Protein AF-A0A8T7ECN8-F1 (afdb_monomer_lite)

Structure (mmCIF, N/CA/C/O backbone):
data_AF-A0A8T7ECN8-F1
#
_entry.id   AF-A0A8T7ECN8-F1
#
loop_
_atom_site.group_PDB
_atom_site.id
_atom_site.type_symbol
_atom_site.label_atom_id
_atom_site.label_alt_id
_atom_site.label_comp_id
_atom_site.label_asym_id
_atom_site.label_entity_id
_atom_site.label_seq_id
_atom_site.pdbx_PDB_ins_code
_atom_site.Cartn_x
_atom_site.Cartn_y
_atom_site.Cartn_z
_atom_site.occupancy
_atom_site.B_iso_or_equiv
_atom_site.auth_seq_id
_atom_site.auth_comp_id
_atom_site.auth_asym_id
_atom_site.auth_atom_id
_atom_site.pdbx_PDB_model_num
ATOM 1 N N . MET A 1 1 ? -59.139 -10.347 48.310 1.00 39.81 1 MET A N 1
ATOM 2 C CA . MET A 1 1 ? -58.246 -11.127 47.429 1.00 39.81 1 MET A CA 1
ATOM 3 C C . MET A 1 1 ? -57.727 -10.163 46.366 1.00 39.81 1 MET A C 1
ATOM 5 O O . MET A 1 1 ? -58.560 -9.441 45.844 1.00 39.81 1 MET A O 1
ATOM 9 N N . ALA A 1 2 ? -56.391 -10.088 46.225 1.00 35.59 2 ALA A N 1
ATOM 10 C CA . ALA A 1 2 ? -55.498 -9.486 45.201 1.00 35.59 2 ALA A CA 1
ATOM 11 C C . ALA A 1 2 ? -56.084 -8.630 44.048 1.00 35.59 2 ALA A C 1
ATOM 13 O O . ALA A 1 2 ? -57.165 -8.916 43.567 1.00 35.59 2 ALA A O 1
ATOM 14 N N . SER A 1 3 ? -55.403 -7.683 43.394 1.00 32.94 3 SER A N 1
ATOM 15 C CA . SER A 1 3 ? -54.113 -6.968 43.471 1.00 32.94 3 SER A CA 1
ATOM 16 C C . SER A 1 3 ? -54.113 -6.030 42.243 1.00 32.94 3 SER A C 1
ATOM 18 O O . SER A 1 3 ? -54.678 -6.392 41.212 1.00 32.94 3 SER A O 1
ATOM 20 N N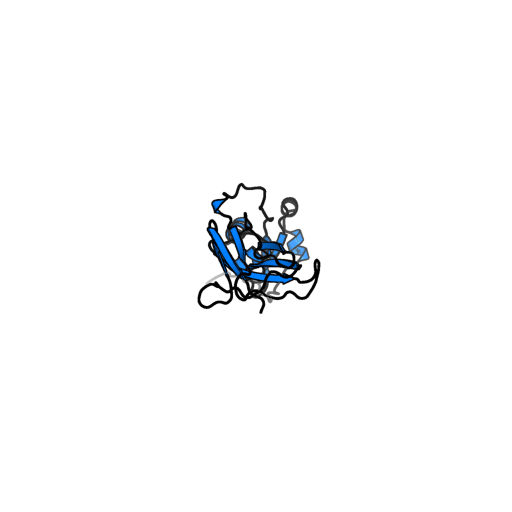 . SER A 1 4 ? -53.459 -4.868 42.317 1.00 37.69 4 SER A N 1
ATOM 21 C CA . SER A 1 4 ? -53.090 -4.030 41.160 1.00 37.69 4 SER A CA 1
ATOM 22 C C . SER A 1 4 ? -52.344 -4.801 40.062 1.00 37.69 4 SER A C 1
ATOM 24 O O . SER A 1 4 ? -51.554 -5.682 40.398 1.00 37.69 4 SER A O 1
ATOM 26 N N . ALA A 1 5 ? -52.470 -4.357 38.800 1.00 35.19 5 ALA A N 1
ATOM 27 C CA . ALA A 1 5 ? -51.320 -4.042 37.934 1.00 35.19 5 ALA A CA 1
ATOM 28 C C . ALA A 1 5 ? -51.720 -3.321 36.627 1.00 35.19 5 ALA A C 1
ATOM 30 O O . ALA A 1 5 ? -52.548 -3.786 35.850 1.00 35.19 5 ALA A O 1
ATOM 31 N N . ASN A 1 6 ? -51.045 -2.194 36.403 1.00 37.00 6 ASN A N 1
ATOM 32 C CA . ASN A 1 6 ? -50.830 -1.487 35.140 1.00 37.00 6 ASN A CA 1
ATOM 33 C C . ASN A 1 6 ? -50.166 -2.410 34.096 1.00 37.00 6 ASN A C 1
ATOM 35 O O . ASN A 1 6 ? -49.319 -3.218 34.478 1.00 37.00 6 ASN A O 1
ATOM 39 N N . SER A 1 7 ? -50.402 -2.211 32.794 1.00 36.22 7 SER A N 1
ATOM 40 C CA . SER A 1 7 ? -49.371 -2.476 31.774 1.00 36.22 7 SER A CA 1
ATOM 41 C C . SER A 1 7 ? -49.589 -1.674 30.493 1.00 36.22 7 SER A C 1
ATOM 43 O O . SER A 1 7 ? -50.700 -1.461 30.019 1.00 36.22 7 SER A O 1
ATOM 45 N N . VAL A 1 8 ? -48.457 -1.194 30.002 1.00 34.88 8 VAL A N 1
ATOM 46 C CA . VAL A 1 8 ? -48.203 -0.098 29.075 1.00 34.88 8 VAL A CA 1
ATOM 47 C C . VAL A 1 8 ? -47.662 -0.704 27.769 1.00 34.88 8 VAL A C 1
ATOM 49 O O . VAL A 1 8 ? -46.780 -1.546 27.842 1.00 34.88 8 VAL A O 1
ATOM 52 N N . ILE A 1 9 ? -48.195 -0.243 26.627 1.00 35.47 9 ILE A N 1
ATOM 53 C CA . ILE A 1 9 ? -47.583 -0.010 25.291 1.00 35.47 9 ILE A CA 1
ATOM 54 C C . ILE A 1 9 ? -46.768 -1.131 24.600 1.00 35.47 9 ILE A C 1
ATOM 56 O O . ILE A 1 9 ? -45.836 -1.702 25.149 1.00 35.47 9 ILE A O 1
ATOM 60 N N . GLY A 1 10 ? -47.001 -1.276 23.288 1.00 29.09 10 GLY A N 1
ATOM 61 C CA . GLY A 1 10 ? -46.017 -1.81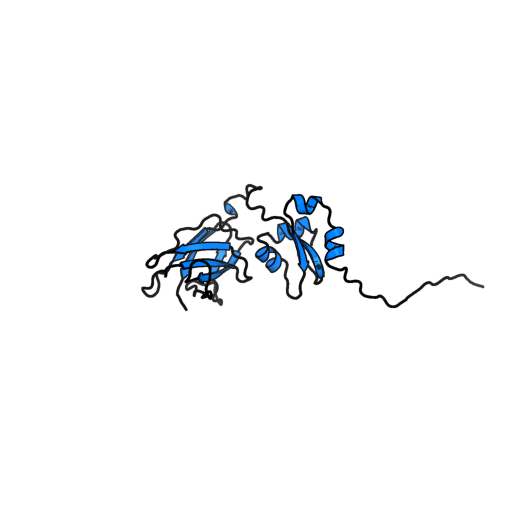6 22.342 1.00 29.09 10 GLY A CA 1
ATOM 62 C C . GLY A 1 10 ? -46.418 -1.616 20.876 1.00 29.09 10 GLY A C 1
ATOM 63 O O . GLY A 1 10 ? -46.825 -2.566 20.219 1.00 29.09 10 GLY A O 1
ATOM 64 N N . ALA A 1 11 ? -46.351 -0.378 20.372 1.00 36.12 11 ALA A N 1
ATOM 65 C CA . ALA A 1 11 ? -46.443 -0.068 18.938 1.00 36.12 11 ALA A CA 1
ATOM 66 C C . ALA A 1 11 ? -45.233 -0.658 18.167 1.00 36.12 11 ALA A C 1
ATOM 68 O O . ALA A 1 11 ? -44.179 -0.857 18.776 1.00 36.12 11 ALA A O 1
ATOM 69 N N . PRO A 1 12 ? -45.343 -0.927 16.849 1.00 34.09 12 PRO A N 1
ATOM 70 C CA . PRO A 1 12 ? -44.245 -1.489 16.064 1.00 34.09 12 PRO A CA 1
ATOM 71 C C . PRO A 1 12 ? -43.056 -0.523 16.050 1.00 34.09 12 PRO A C 1
ATOM 73 O O . PRO A 1 12 ? -43.204 0.647 15.698 1.00 34.09 12 PRO A O 1
ATOM 76 N N . GLN A 1 13 ? -41.876 -1.004 16.446 1.00 32.06 13 GLN A N 1
ATOM 77 C CA . GLN A 1 13 ? -40.653 -0.210 16.402 1.00 32.06 13 GLN A CA 1
ATOM 78 C C . GLN A 1 13 ? -40.245 0.020 14.943 1.00 32.06 13 GLN A C 1
ATOM 80 O O . GLN A 1 13 ? -39.712 -0.864 14.278 1.00 32.06 13 GLN A O 1
ATOM 85 N N . THR A 1 14 ? -40.502 1.226 14.446 1.00 32.62 14 THR A N 1
ATOM 86 C CA . THR A 1 14 ? -39.856 1.775 13.255 1.00 32.62 14 THR A CA 1
ATOM 87 C C . THR A 1 14 ? -38.360 1.917 13.519 1.00 32.62 14 THR A C 1
ATOM 89 O O . THR A 1 14 ? -37.946 2.639 14.426 1.00 32.62 14 THR A O 1
ATOM 92 N N . SER A 1 15 ? -37.553 1.235 12.712 1.00 36.62 15 SER A N 1
ATOM 93 C CA . SER A 1 15 ? -36.103 1.383 12.617 1.00 36.62 15 SER A CA 1
ATOM 94 C C . SER A 1 15 ? -35.741 2.801 12.166 1.00 36.62 15 SER A C 1
ATOM 96 O O . SER A 1 15 ? -35.760 3.113 10.977 1.00 36.62 15 SER A O 1
ATOM 98 N N . VAL A 1 16 ? -35.425 3.666 13.125 1.00 41.62 16 VAL A N 1
ATOM 99 C CA . VAL A 1 16 ? -34.795 4.967 12.881 1.00 41.62 16 VAL A CA 1
ATOM 100 C C . VAL A 1 16 ? -33.301 4.753 12.650 1.00 41.62 16 VAL A C 1
ATOM 102 O O . VAL A 1 16 ? -32.515 4.699 13.591 1.00 41.62 16 VAL A O 1
ATOM 105 N N . THR A 1 17 ? -32.899 4.616 11.388 1.00 42.88 17 THR A N 1
ATOM 106 C CA . THR A 1 17 ? -31.529 4.947 10.982 1.00 42.88 17 THR A CA 1
ATOM 107 C C . THR A 1 17 ? -31.471 6.473 10.884 1.00 42.88 17 THR A C 1
ATOM 109 O O . THR A 1 17 ? -32.152 7.024 10.015 1.00 42.88 17 THR A O 1
ATOM 112 N N . PRO A 1 18 ? -30.747 7.184 11.768 1.00 52.12 18 PRO A N 1
ATOM 113 C CA . PRO A 1 18 ? -30.661 8.636 11.679 1.00 52.12 18 PRO A CA 1
ATOM 114 C C . PRO A 1 18 ? -30.039 9.025 10.337 1.00 52.12 18 PRO A C 1
ATOM 116 O O . PRO A 1 18 ? -29.084 8.398 9.868 1.00 52.12 18 PRO A O 1
ATOM 119 N N . ALA A 1 19 ? -30.593 10.054 9.699 1.00 54.84 19 ALA A N 1
ATOM 120 C CA . ALA A 1 19 ? -30.039 10.564 8.455 1.00 54.84 19 ALA A CA 1
ATOM 121 C C . ALA A 1 19 ? -28.619 11.095 8.715 1.00 54.84 19 ALA A C 1
ATOM 123 O O . ALA A 1 19 ? -28.359 11.714 9.747 1.00 54.84 19 ALA A O 1
ATOM 124 N N . LEU A 1 20 ? -27.699 10.913 7.762 1.00 51.47 20 LEU A N 1
ATOM 125 C CA . LEU A 1 20 ? -26.308 11.396 7.846 1.00 51.47 20 LEU A CA 1
ATOM 126 C C . LEU A 1 20 ? -26.200 12.876 8.275 1.00 51.47 20 LEU A C 1
ATOM 128 O O . LEU A 1 20 ? -25.245 13.264 8.945 1.00 51.47 20 LEU A O 1
ATOM 132 N N . SER A 1 21 ? -27.200 13.692 7.932 1.00 44.38 21 SER A N 1
ATOM 133 C CA . SER A 1 21 ? -27.298 15.101 8.325 1.00 44.38 21 SER A CA 1
ATOM 134 C C . SER A 1 21 ? -27.529 15.319 9.826 1.00 44.38 21 SER A C 1
ATOM 136 O O . SER A 1 21 ? -27.016 16.290 10.375 1.00 44.38 21 SER A O 1
ATOM 138 N N . GLU A 1 22 ? -28.259 14.431 10.502 1.00 56.38 22 GLU A N 1
ATOM 139 C CA . GLU A 1 22 ? -28.522 14.520 11.947 1.00 56.38 22 GLU A CA 1
ATOM 140 C C . GLU A 1 22 ? -27.317 14.040 12.761 1.00 56.38 22 GLU A C 1
ATOM 142 O O . GLU A 1 22 ? -26.942 14.669 13.748 1.00 56.38 22 GLU A O 1
ATOM 147 N N . VAL A 1 23 ? -26.629 12.996 12.289 1.00 56.03 23 VAL A N 1
ATOM 148 C CA . VAL A 1 23 ? -25.373 12.518 12.888 1.00 56.03 23 VAL A CA 1
ATOM 149 C C . VAL A 1 23 ? -24.286 13.595 12.817 1.00 56.03 23 VAL A C 1
ATOM 151 O O . VAL A 1 23 ? -23.603 13.852 13.806 1.00 56.03 23 VAL A O 1
ATOM 154 N N . LYS A 1 24 ? -24.164 14.282 11.672 1.00 48.28 24 LYS A N 1
ATOM 155 C CA . LYS A 1 24 ? -23.206 15.380 11.465 1.00 48.28 24 LYS A CA 1
ATOM 156 C C . LYS A 1 24 ? -23.443 16.570 12.406 1.00 48.28 24 LYS A C 1
ATOM 158 O O . LYS A 1 24 ? -22.496 17.296 12.706 1.00 48.28 24 LYS A O 1
ATOM 163 N N . ALA A 1 25 ? -24.684 16.767 12.853 1.00 51.44 25 ALA A N 1
ATOM 164 C CA . ALA A 1 25 ? -25.082 17.847 13.752 1.00 51.44 25 ALA A CA 1
ATOM 165 C C . ALA A 1 25 ? -24.906 17.500 15.245 1.00 51.44 25 ALA A C 1
ATOM 167 O O . ALA A 1 25 ? -24.769 18.407 16.061 1.00 51.44 25 ALA A O 1
ATOM 168 N N . ALA A 1 26 ? -24.883 16.210 15.603 1.00 53.00 26 ALA A N 1
ATOM 169 C CA . ALA A 1 26 ? -24.711 15.743 16.982 1.00 53.00 26 ALA A CA 1
ATOM 170 C C . ALA A 1 26 ? -23.238 15.665 17.438 1.00 53.00 26 ALA A C 1
ATOM 172 O O . ALA A 1 26 ? -22.963 15.586 18.636 1.00 53.00 26 ALA A O 1
ATOM 173 N N . VAL A 1 27 ? -22.281 15.705 16.506 1.00 53.12 27 VAL A N 1
ATOM 174 C CA . VAL A 1 27 ? -20.845 15.770 16.813 1.00 53.12 27 VAL A CA 1
ATOM 175 C C . VAL A 1 27 ? -20.401 17.212 17.061 1.00 53.12 27 VAL A C 1
ATOM 177 O O . VAL A 1 27 ? -20.644 18.109 16.255 1.00 53.12 27 VAL A O 1
ATOM 180 N N . SER A 1 28 ? -19.751 17.431 18.208 1.00 54.09 28 SER A N 1
ATOM 181 C CA . SER A 1 28 ? -19.336 18.754 18.690 1.00 54.09 28 SER A CA 1
ATOM 182 C C . SER A 1 28 ? -18.495 19.515 17.646 1.00 54.09 28 SER A C 1
ATOM 184 O O . SER A 1 28 ? -17.600 18.910 17.047 1.00 54.09 28 SER A O 1
ATOM 186 N N . PRO A 1 29 ? -18.685 20.840 17.462 1.00 52.19 29 PRO A N 1
ATOM 187 C CA . PRO A 1 29 ? -17.888 21.662 16.540 1.00 52.19 29 PRO A CA 1
ATOM 188 C C . PRO A 1 29 ? -16.366 21.539 16.732 1.00 52.19 29 PRO A C 1
ATOM 190 O O . PRO A 1 29 ? -15.603 21.765 15.795 1.00 52.19 29 PRO A O 1
ATOM 193 N N . ALA A 1 30 ? -15.920 21.135 17.926 1.00 51.12 30 ALA A N 1
ATOM 194 C CA . ALA A 1 30 ? -14.518 20.889 18.252 1.00 51.12 30 ALA A CA 1
ATOM 195 C C . ALA A 1 30 ? -13.865 19.755 17.431 1.00 51.12 30 ALA A C 1
ATOM 197 O O . ALA A 1 30 ? -12.663 19.814 17.187 1.00 51.12 30 ALA A O 1
ATOM 198 N N . LEU A 1 31 ? -14.629 18.760 16.957 1.00 50.44 31 LEU A N 1
ATOM 199 C CA . LEU A 1 31 ? -14.093 17.645 16.156 1.00 50.44 31 LEU A CA 1
ATOM 200 C C . LEU A 1 31 ? -13.657 18.082 14.750 1.00 50.44 31 LEU A C 1
ATOM 202 O O . LEU A 1 31 ? -12.698 17.547 14.198 1.00 50.44 31 LEU A O 1
ATOM 206 N N . TYR A 1 32 ? -14.309 19.103 14.191 1.00 49.84 32 TYR A N 1
ATOM 207 C CA . TYR A 1 32 ? -13.919 19.670 12.898 1.00 49.84 32 TYR A CA 1
ATOM 208 C C . TYR A 1 32 ? -12.689 20.578 13.010 1.00 49.84 32 TYR A C 1
ATOM 210 O O . TYR A 1 32 ? -11.939 20.709 12.045 1.00 49.84 32 TYR A O 1
ATOM 218 N N . ALA A 1 33 ? -12.449 21.178 14.181 1.00 50.34 33 ALA A N 1
ATOM 219 C CA . ALA A 1 33 ? -11.294 22.045 14.419 1.00 50.34 33 ALA A CA 1
ATOM 220 C C . ALA A 1 33 ? -9.964 21.270 14.492 1.00 50.34 33 ALA A C 1
ATOM 222 O O . ALA A 1 33 ? -8.914 21.849 14.228 1.00 50.34 33 ALA A O 1
ATOM 223 N N . THR A 1 34 ?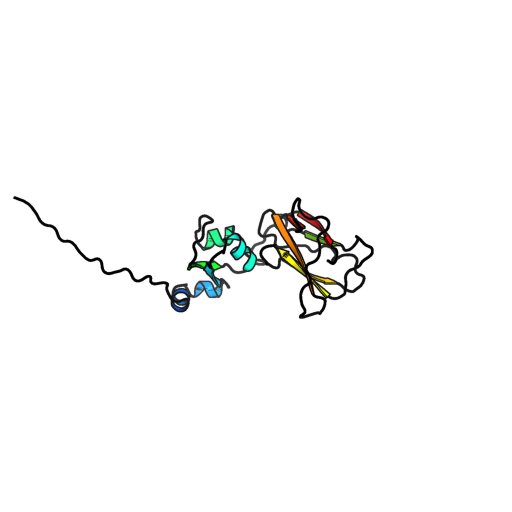 -10.002 19.969 14.806 1.00 56.19 34 THR A N 1
ATOM 224 C CA . THR A 1 34 ? -8.822 19.086 14.828 1.00 56.19 34 THR A CA 1
ATOM 225 C C . THR A 1 34 ? -8.572 18.363 13.502 1.00 56.19 34 THR A C 1
ATOM 227 O O . THR A 1 34 ? -7.579 17.660 13.379 1.00 56.19 34 THR A O 1
ATOM 230 N N . GLY A 1 35 ? -9.436 18.523 12.493 1.00 63.94 35 GLY A N 1
ATOM 231 C CA . GLY A 1 35 ? -9.323 17.786 11.227 1.00 63.94 35 GLY A CA 1
ATOM 232 C C . GLY A 1 35 ? -9.815 16.335 11.299 1.00 63.94 35 GLY A C 1
ATOM 233 O O . GLY A 1 35 ? -9.504 15.547 10.407 1.00 63.94 35 GLY A O 1
ATOM 234 N N . SER A 1 36 ? -10.585 15.980 12.333 1.00 73.94 36 SER A N 1
ATOM 235 C CA . SER A 1 36 ? -11.235 14.670 12.423 1.00 73.94 36 SER A CA 1
ATOM 236 C C . SER A 1 36 ? -12.392 14.578 11.417 1.00 73.94 36 SER A C 1
ATOM 238 O O . SER A 1 36 ? -13.119 15.551 11.199 1.00 73.94 36 SER A O 1
ATOM 240 N N . ALA A 1 37 ? -12.588 13.408 10.809 1.00 83.25 37 ALA A N 1
ATOM 241 C CA . ALA A 1 37 ? -13.701 13.132 9.900 1.00 83.25 37 ALA A CA 1
ATOM 242 C C . ALA A 1 37 ? -14.736 12.208 10.559 1.00 83.25 37 ALA A C 1
ATOM 244 O O . ALA A 1 37 ? -14.424 11.493 11.502 1.00 83.25 37 ALA A O 1
ATOM 245 N N . ILE A 1 38 ? -15.974 12.204 10.061 1.00 88.69 38 ILE A N 1
ATOM 246 C CA . ILE A 1 38 ? -17.001 11.242 10.485 1.00 88.69 38 ILE A CA 1
ATOM 247 C C . ILE A 1 38 ? -17.181 10.200 9.390 1.00 88.69 38 ILE A C 1
ATOM 249 O O . ILE A 1 38 ? -17.345 10.549 8.220 1.00 88.69 38 ILE A O 1
ATOM 253 N N . TYR A 1 39 ? -17.177 8.932 9.780 1.00 90.44 39 TYR A N 1
ATOM 254 C CA . TYR A 1 39 ? -17.371 7.797 8.892 1.00 90.44 39 TYR A CA 1
ATOM 255 C C . TYR A 1 39 ? -18.519 6.926 9.391 1.00 90.44 39 TYR A C 1
ATOM 257 O O . TYR A 1 39 ? -18.626 6.664 10.585 1.00 90.44 39 TYR A O 1
ATOM 265 N N . VAL A 1 40 ? -19.376 6.464 8.483 1.00 93.12 40 VAL A N 1
ATOM 266 C CA . VAL A 1 40 ? -20.405 5.470 8.806 1.00 93.12 40 VAL A CA 1
ATOM 267 C C . VAL A 1 40 ? -19.949 4.133 8.259 1.00 93.12 40 VAL A C 1
ATOM 269 O O . VAL A 1 40 ? -19.731 4.015 7.054 1.00 93.12 40 VAL A O 1
ATOM 272 N N . VAL A 1 41 ? -19.825 3.144 9.140 1.00 93.25 41 VAL A N 1
ATOM 273 C CA . VAL A 1 41 ? -19.380 1.790 8.803 1.00 93.25 41 VAL A CA 1
ATOM 274 C C . VAL A 1 41 ? -20.307 1.188 7.753 1.00 93.25 41 VAL A C 1
ATOM 276 O O . VAL A 1 41 ? -21.522 1.105 7.952 1.00 93.25 41 VAL A O 1
ATOM 279 N N . GLN A 1 42 ? -19.728 0.779 6.630 1.00 94.00 42 GLN A N 1
ATOM 280 C CA . GLN A 1 42 ? -20.424 0.149 5.517 1.00 94.00 42 GLN A CA 1
ATOM 281 C C . GLN A 1 42 ? -20.387 -1.381 5.646 1.00 94.00 42 GLN A C 1
ATOM 283 O O . GLN A 1 42 ? -19.571 -1.924 6.396 1.00 94.00 42 GLN A O 1
ATOM 288 N N . PRO A 1 43 ? -21.261 -2.108 4.924 1.00 93.62 43 PRO A N 1
ATOM 289 C CA . PRO A 1 43 ? -21.104 -3.549 4.757 1.00 93.62 43 PRO A CA 1
ATOM 290 C C . PRO A 1 43 ? -19.684 -3.906 4.289 1.00 93.62 43 PRO A C 1
ATOM 292 O O . PRO A 1 43 ? -19.101 -3.192 3.474 1.00 93.62 43 PRO A O 1
ATOM 295 N N . ASP A 1 44 ? -19.140 -5.003 4.819 1.00 88.44 44 ASP A N 1
ATOM 296 C CA . ASP A 1 44 ? -17.788 -5.528 4.546 1.00 88.44 44 ASP A CA 1
ATOM 297 C C . ASP A 1 44 ? -16.604 -4.654 5.000 1.00 88.44 44 ASP A C 1
ATOM 299 O O . ASP A 1 44 ? -15.437 -4.974 4.716 1.00 88.44 44 ASP A O 1
ATOM 303 N N . ASP A 1 45 ? -16.868 -3.575 5.737 1.00 92.00 45 ASP A N 1
ATOM 304 C CA . ASP A 1 45 ? -15.813 -2.851 6.428 1.00 92.00 45 ASP A CA 1
ATOM 305 C C . ASP A 1 45 ? -15.258 -3.673 7.590 1.00 92.00 45 ASP A C 1
ATOM 307 O O . ASP A 1 45 ? -15.968 -4.329 8.352 1.00 92.00 45 ASP A O 1
ATOM 311 N N . THR A 1 46 ? -13.948 -3.566 7.764 1.00 91.31 46 THR A N 1
ATOM 312 C CA . THR A 1 46 ? -13.259 -3.980 8.982 1.00 91.31 46 THR A CA 1
ATOM 313 C C . THR A 1 46 ? -12.557 -2.765 9.565 1.00 91.31 46 THR A C 1
ATOM 315 O O . THR A 1 46 ? -12.208 -1.836 8.829 1.00 91.31 46 THR A O 1
ATOM 318 N N . LEU A 1 47 ? -12.306 -2.767 10.878 1.00 88.62 47 LEU A N 1
ATOM 319 C CA . LEU A 1 47 ? -11.581 -1.668 11.526 1.00 88.62 47 LEU A CA 1
ATOM 320 C C . LEU A 1 47 ? -10.220 -1.435 10.847 1.00 88.62 47 LEU A C 1
ATOM 322 O O . LEU A 1 47 ? -9.822 -0.294 10.638 1.00 88.62 47 LEU A O 1
ATOM 326 N N . TYR A 1 48 ? -9.578 -2.518 10.396 1.00 86.25 48 TYR A N 1
ATOM 327 C CA . TYR A 1 48 ? -8.368 -2.494 9.575 1.00 86.25 48 TYR A CA 1
ATOM 328 C C . TYR A 1 48 ? -8.547 -1.711 8.265 1.00 86.25 48 TYR A C 1
ATOM 330 O O . TYR A 1 48 ? -7.766 -0.806 7.979 1.00 86.25 48 TYR A O 1
ATOM 338 N N . ARG A 1 49 ? -9.571 -2.039 7.460 1.00 86.88 49 ARG A N 1
ATOM 339 C CA . ARG A 1 49 ? -9.799 -1.402 6.149 1.00 86.88 49 ARG A CA 1
ATOM 340 C C . ARG A 1 49 ? -10.118 0.081 6.296 1.00 86.88 49 ARG A C 1
ATOM 342 O O . ARG A 1 49 ? -9.651 0.882 5.492 1.00 86.88 49 ARG A O 1
ATOM 349 N N . ILE A 1 50 ? -10.876 0.446 7.328 1.00 89.19 50 ILE A N 1
ATOM 350 C CA . ILE A 1 50 ? -11.183 1.845 7.642 1.00 89.19 50 ILE A CA 1
ATOM 351 C C . ILE A 1 50 ? -9.901 2.580 8.052 1.00 89.19 50 ILE A C 1
ATOM 353 O O . ILE A 1 50 ? -9.598 3.626 7.482 1.00 89.19 50 ILE A O 1
ATOM 357 N N . ALA A 1 51 ? -9.122 2.019 8.984 1.00 85.25 51 ALA A N 1
ATOM 358 C CA . ALA A 1 51 ? -7.857 2.598 9.438 1.00 85.25 51 ALA A CA 1
ATOM 359 C C . ALA A 1 51 ? -6.905 2.875 8.264 1.00 85.25 51 ALA A C 1
ATOM 361 O O . ALA A 1 51 ? -6.474 4.011 8.067 1.00 85.25 51 ALA A O 1
ATOM 362 N N . SER A 1 52 ? -6.673 1.857 7.430 1.00 81.50 52 SER A N 1
ATOM 363 C CA . SER A 1 52 ? -5.861 1.946 6.213 1.00 81.50 52 SER A CA 1
ATOM 364 C C . SER A 1 52 ? -6.367 3.037 5.261 1.00 81.50 52 SER A C 1
ATOM 366 O O . SER A 1 52 ? -5.609 3.923 4.868 1.00 81.50 52 SER A O 1
ATOM 368 N N . ARG A 1 53 ? -7.665 3.035 4.932 1.00 83.50 53 ARG A N 1
ATOM 369 C CA . ARG A 1 53 ? -8.256 3.988 3.980 1.00 83.50 53 ARG A CA 1
ATOM 370 C C . ARG A 1 53 ? -8.129 5.440 4.429 1.00 83.50 53 ARG A C 1
ATOM 372 O O . ARG A 1 53 ? -8.038 6.338 3.594 1.00 83.50 53 ARG A O 1
ATOM 379 N N . HIS A 1 54 ? -8.162 5.662 5.736 1.00 82.06 54 HIS A N 1
ATOM 380 C CA . HIS A 1 54 ? -8.096 6.984 6.337 1.00 82.06 54 HIS A CA 1
ATOM 381 C C . HIS A 1 54 ? -6.698 7.351 6.853 1.00 82.06 54 HIS A C 1
ATOM 383 O O . HIS A 1 54 ? -6.554 8.384 7.504 1.00 82.06 54 HIS A O 1
ATOM 389 N N . ASN A 1 55 ? -5.669 6.556 6.530 1.00 75.69 55 ASN A N 1
ATOM 390 C CA . ASN A 1 55 ? -4.284 6.769 6.954 1.00 75.69 55 ASN A CA 1
ATOM 391 C C . ASN A 1 55 ? -4.146 6.965 8.479 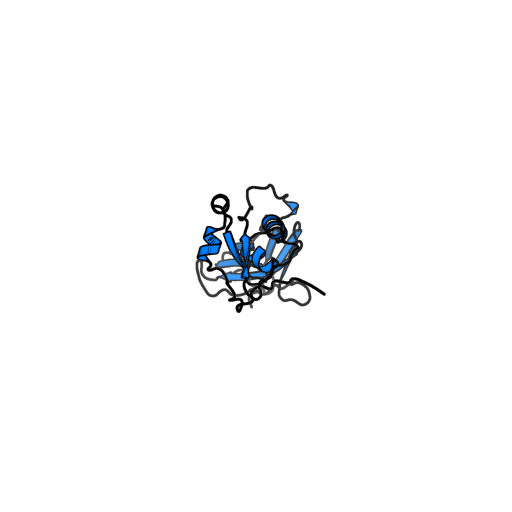1.00 75.69 55 ASN A C 1
ATOM 393 O O . ASN A 1 55 ? -3.441 7.854 8.949 1.00 75.69 55 ASN A O 1
ATOM 397 N N . THR A 1 56 ? -4.836 6.139 9.263 1.00 81.69 56 THR A N 1
ATOM 398 C CA . THR A 1 56 ? -4.767 6.125 10.731 1.00 81.69 56 THR A CA 1
ATOM 399 C C . THR A 1 56 ? -4.558 4.701 11.244 1.00 81.69 56 THR A C 1
ATOM 401 O O . THR A 1 56 ? -4.549 3.767 10.451 1.00 81.69 56 THR A O 1
ATOM 404 N N . THR A 1 57 ? -4.382 4.499 12.550 1.00 80.69 57 THR A N 1
ATOM 405 C CA . THR A 1 57 ? -4.197 3.164 13.136 1.00 80.69 57 THR A CA 1
ATOM 406 C C . THR A 1 57 ? -5.479 2.598 13.728 1.00 80.69 57 THR A C 1
ATOM 408 O O . THR A 1 57 ? -6.394 3.338 14.099 1.00 80.69 57 THR A O 1
ATOM 411 N N . MET A 1 58 ? -5.553 1.263 13.817 1.00 85.75 58 MET A N 1
ATOM 412 C CA . MET A 1 58 ? -6.644 0.608 14.540 1.00 85.75 58 MET A CA 1
ATOM 413 C C . MET A 1 58 ? -6.661 1.084 15.988 1.00 85.75 58 MET A C 1
ATOM 415 O O . MET A 1 58 ? -7.731 1.404 16.475 1.00 85.75 58 MET A O 1
ATOM 419 N N . GLU A 1 59 ? -5.502 1.214 16.637 1.00 82.25 59 GLU A N 1
ATOM 420 C CA . GLU A 1 59 ? -5.390 1.679 18.022 1.00 82.25 59 GLU A CA 1
ATOM 421 C C . GLU A 1 59 ? -5.906 3.110 18.188 1.00 82.25 59 GLU A C 1
ATOM 423 O O . GLU A 1 59 ? -6.614 3.395 19.148 1.00 82.25 59 GLU A O 1
ATOM 428 N N . ALA A 1 60 ? -5.604 4.009 17.248 1.00 81.81 60 ALA A N 1
ATOM 429 C CA . ALA A 1 60 ? -6.095 5.382 17.287 1.00 81.81 60 ALA A CA 1
ATOM 430 C C . ALA A 1 60 ? -7.618 5.435 17.099 1.00 81.81 60 ALA A C 1
ATOM 432 O O . ALA A 1 60 ? -8.301 6.159 17.826 1.00 81.81 60 ALA A O 1
ATOM 433 N N . LEU A 1 61 ? -8.161 4.637 16.168 1.00 86.62 61 LEU A N 1
ATOM 434 C CA . LEU A 1 61 ? -9.608 4.492 16.003 1.00 86.62 61 LEU A CA 1
ATOM 435 C C . LEU A 1 61 ? -10.268 3.879 17.239 1.00 86.62 61 LEU A C 1
ATOM 437 O O . LEU A 1 61 ? -11.332 4.346 17.638 1.00 86.62 61 LEU A O 1
ATOM 441 N N . ASP A 1 62 ? -9.645 2.866 17.836 1.00 85.81 62 ASP A N 1
ATOM 442 C CA . ASP A 1 62 ? -10.122 2.164 19.026 1.00 85.81 62 ASP A CA 1
ATOM 443 C C . ASP A 1 62 ? -10.192 3.123 20.215 1.00 85.81 62 ASP A C 1
ATOM 445 O O . ASP A 1 62 ? -11.235 3.260 20.849 1.00 85.81 62 ASP A O 1
ATOM 449 N N . GLN A 1 63 ? -9.118 3.880 20.445 1.00 83.62 63 GLN A N 1
ATOM 450 C CA . GLN A 1 63 ? -9.018 4.850 21.530 1.00 83.62 63 GLN A CA 1
ATOM 451 C C . GLN A 1 63 ? -10.017 6.001 21.384 1.00 83.62 63 GLN A C 1
ATOM 453 O O . GLN A 1 63 ? -10.732 6.308 22.338 1.00 83.62 63 GLN A O 1
ATOM 458 N N . ILE A 1 64 ? -10.093 6.641 20.211 1.00 86.19 64 ILE A N 1
ATOM 459 C CA . ILE A 1 64 ? -10.942 7.831 20.034 1.00 86.19 64 ILE A CA 1
ATOM 460 C C . ILE A 1 64 ? -12.436 7.489 20.032 1.00 86.19 64 ILE A C 1
ATOM 462 O O . ILE A 1 64 ? -13.250 8.295 20.480 1.00 86.19 64 ILE A O 1
ATOM 466 N N . ASN A 1 65 ? -12.798 6.293 19.561 1.00 87.88 65 ASN A N 1
ATOM 467 C CA . ASN A 1 65 ? -14.185 5.827 19.512 1.00 87.88 65 ASN A CA 1
ATOM 468 C C . ASN A 1 65 ? -14.560 4.911 20.683 1.00 87.88 65 ASN A C 1
ATOM 470 O O . ASN A 1 65 ? -15.690 4.428 20.716 1.00 87.88 65 ASN A O 1
ATOM 474 N N . GLN A 1 66 ? -13.638 4.677 21.625 1.00 89.81 66 GLN A N 1
ATOM 475 C CA . GLN A 1 66 ? -13.823 3.788 22.779 1.00 89.81 66 GLN A CA 1
ATOM 476 C C . GLN A 1 66 ? -14.310 2.388 22.367 1.00 89.81 66 GLN A C 1
ATOM 478 O O . GLN A 1 66 ? -15.251 1.835 22.941 1.00 89.81 66 GLN A O 1
ATOM 483 N N . LEU A 1 67 ? -13.695 1.838 21.322 1.00 89.81 67 LEU A N 1
ATOM 484 C CA . LEU A 1 67 ? -14.017 0.513 20.802 1.00 89.81 67 LEU A CA 1
ATOM 485 C C . LEU A 1 67 ? -13.233 -0.561 21.579 1.00 89.81 67 LEU A C 1
ATOM 487 O O . LEU A 1 67 ? -12.2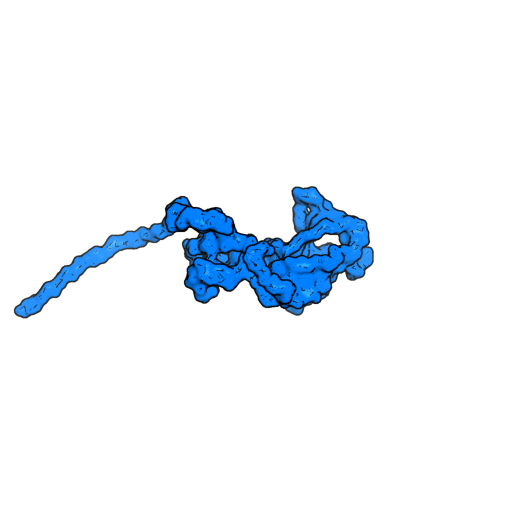96 -0.269 22.314 1.00 89.81 67 LEU A O 1
ATOM 491 N N . ASN A 1 68 ? -13.651 -1.818 21.418 1.00 89.19 68 ASN A N 1
ATOM 492 C CA . ASN A 1 68 ? -12.892 -3.004 21.833 1.00 89.19 68 ASN A CA 1
ATOM 493 C C . ASN A 1 68 ? -12.536 -3.827 20.585 1.00 89.19 68 ASN A C 1
ATOM 495 O O . ASN A 1 68 ? -12.929 -4.986 20.441 1.00 89.19 68 ASN A O 1
ATOM 499 N N . SER A 1 69 ? -11.909 -3.172 19.610 1.00 83.06 69 SER A N 1
ATOM 500 C CA . SER A 1 69 ? -11.539 -3.691 18.287 1.00 83.06 69 SER A CA 1
ATOM 501 C C . SER A 1 69 ? -12.704 -4.248 17.454 1.00 83.06 69 SER A C 1
ATOM 503 O O . SER A 1 69 ? -12.499 -5.021 16.519 1.00 83.06 69 SER A O 1
ATOM 505 N N . THR A 1 70 ? -13.938 -3.847 17.770 1.00 89.56 70 THR A N 1
ATOM 506 C CA . THR A 1 70 ? -15.166 -4.334 17.126 1.00 89.56 70 THR A CA 1
ATOM 507 C C . THR A 1 70 ? -15.969 -3.166 16.565 1.00 89.56 70 THR A C 1
ATOM 509 O O . THR A 1 70 ? -16.107 -2.137 17.225 1.00 89.56 70 THR A O 1
ATOM 512 N N . ILE A 1 71 ? -16.520 -3.341 15.361 1.00 93.62 71 ILE A N 1
ATOM 513 C CA . ILE A 1 71 ? -17.391 -2.368 14.690 1.00 93.62 71 ILE A CA 1
ATOM 514 C C . ILE A 1 71 ? -18.636 -3.056 14.126 1.00 93.62 71 ILE A C 1
ATOM 516 O O . ILE A 1 71 ? -18.599 -4.243 13.806 1.00 93.62 71 ILE A O 1
ATOM 520 N N . SER A 1 72 ? -19.735 -2.314 14.000 1.00 94.44 72 SER A N 1
ATOM 521 C CA . SER A 1 72 ? -20.995 -2.788 13.408 1.00 94.44 72 SER A CA 1
ATOM 522 C C . SER A 1 72 ? -21.410 -1.932 12.214 1.00 94.44 72 SER A C 1
ATOM 524 O O . SER A 1 72 ? -21.185 -0.725 12.208 1.00 94.44 72 SER A O 1
ATOM 526 N N . VAL A 1 73 ? -22.056 -2.531 11.210 1.00 94.00 73 VAL A N 1
ATOM 527 C CA . VAL A 1 73 ? -22.593 -1.790 10.054 1.00 94.00 73 VAL A CA 1
ATOM 528 C C . VAL A 1 73 ? -23.569 -0.707 10.525 1.00 94.00 73 VAL A C 1
ATOM 530 O O . VAL A 1 73 ? -24.416 -0.953 11.382 1.00 94.00 73 VAL A O 1
ATOM 533 N N . GLY A 1 74 ? -23.441 0.498 9.970 1.00 90.00 74 GLY A N 1
ATOM 534 C CA . GLY A 1 74 ? -24.219 1.674 10.364 1.00 90.00 74 GLY A CA 1
ATOM 535 C C . GLY A 1 74 ? -23.684 2.406 11.599 1.00 90.00 74 GLY A C 1
ATOM 536 O O . GLY A 1 74 ? -24.182 3.485 11.919 1.00 90.00 74 GLY A O 1
ATOM 537 N N . GLN A 1 75 ? -22.660 1.875 12.275 1.00 92.81 75 GLN A N 1
ATOM 538 C CA . GLN A 1 75 ? -21.990 2.574 13.367 1.00 92.81 75 GLN A CA 1
ATOM 539 C C . GLN A 1 75 ? -21.285 3.828 12.847 1.00 92.81 75 GLN A C 1
ATOM 541 O O . GLN A 1 75 ? -20.658 3.821 11.789 1.00 92.81 75 GLN A O 1
ATOM 546 N N . VAL A 1 76 ? -21.374 4.907 13.616 1.00 91.69 76 VAL A N 1
ATOM 547 C CA . VAL A 1 76 ? -20.696 6.170 13.331 1.00 91.69 76 VAL A CA 1
ATOM 548 C C . VAL A 1 76 ? -19.355 6.169 14.056 1.00 91.69 76 VAL A C 1
ATOM 550 O O . VAL A 1 76 ? -19.314 5.962 15.266 1.00 91.69 76 VAL A O 1
ATOM 553 N N . LEU A 1 77 ? -18.276 6.413 13.320 1.00 91.19 77 LEU A N 1
ATOM 554 C CA . LEU A 1 77 ? -16.918 6.535 13.834 1.00 91.19 77 LEU A CA 1
ATOM 555 C C . LEU A 1 77 ? -16.391 7.952 13.613 1.00 91.19 77 LEU A C 1
ATOM 557 O O . LEU A 1 77 ? -16.548 8.539 12.541 1.00 91.19 77 LEU A O 1
ATOM 561 N N . VAL A 1 78 ? -15.711 8.470 14.625 1.00 90.12 78 VAL A N 1
ATOM 562 C CA . VAL A 1 78 ? -14.780 9.586 14.531 1.00 90.12 78 VAL A CA 1
ATOM 563 C C . VAL A 1 78 ? -13.456 9.047 14.002 1.00 90.12 78 VAL A C 1
ATOM 565 O O . VAL A 1 78 ? -12.787 8.233 14.632 1.00 90.12 78 VAL A O 1
ATOM 568 N N . ILE A 1 79 ? -13.075 9.508 12.825 1.00 89.06 79 ILE A N 1
ATOM 569 C CA . ILE A 1 79 ? -11.786 9.237 12.210 1.00 89.06 79 ILE A CA 1
ATOM 570 C C . ILE A 1 79 ? -10.829 10.341 12.664 1.00 89.06 79 ILE A C 1
ATOM 572 O O . ILE A 1 79 ? -11.079 11.507 12.341 1.00 89.06 79 ILE A O 1
ATOM 576 N N . PRO A 1 80 ? -9.760 10.021 13.410 1.00 83.06 80 PRO A N 1
ATOM 577 C CA . PRO A 1 80 ? -8.790 11.023 13.817 1.00 83.06 80 PRO A CA 1
ATOM 578 C C . PRO A 1 80 ? -8.073 11.581 12.576 1.00 83.06 80 PRO A C 1
ATOM 580 O O . PRO A 1 80 ? -7.957 10.882 11.561 1.00 83.06 80 PRO A O 1
ATOM 583 N N . PRO A 1 81 ? -7.591 12.833 12.628 1.00 72.88 81 PRO A N 1
ATOM 584 C CA . PRO A 1 81 ? -6.756 13.379 11.571 1.00 72.88 81 PRO A CA 1
ATOM 585 C C . PRO A 1 81 ? -5.514 12.509 11.367 1.00 72.88 81 PRO A C 1
ATOM 587 O O . PRO A 1 81 ? -5.067 11.784 12.259 1.00 72.88 81 PRO A O 1
ATOM 590 N N . VAL A 1 82 ? -4.923 12.621 10.181 1.00 66.00 82 VAL A N 1
ATOM 591 C CA . VAL A 1 82 ? -3.633 12.001 9.884 1.00 66.00 82 VAL A CA 1
ATOM 592 C C . VAL A 1 82 ? -2.571 12.703 10.750 1.00 66.00 82 VAL A C 1
ATOM 594 O O . VAL A 1 82 ? -2.050 13.754 10.383 1.00 66.00 82 VAL A O 1
ATOM 597 N N . GLU A 1 83 ? -2.270 12.156 11.927 1.00 60.06 83 GLU A N 1
ATOM 598 C CA . GLU A 1 83 ? -1.308 12.682 12.915 1.00 60.06 83 GLU A CA 1
ATOM 599 C C . GLU A 1 83 ? 0.154 12.418 12.489 1.00 60.06 83 GLU A C 1
ATOM 601 O O . GLU A 1 83 ? 0.999 12.047 13.294 1.00 60.06 83 GLU A O 1
ATOM 606 N N . TRP A 1 84 ? 0.518 12.597 11.216 1.00 55.91 84 TRP A N 1
ATOM 607 C CA . TRP A 1 84 ? 1.895 12.331 10.756 1.00 55.91 84 TRP A CA 1
ATOM 608 C C . TRP A 1 84 ? 2.894 13.444 11.121 1.00 55.91 84 TRP A C 1
ATOM 610 O O . TRP A 1 84 ? 4.046 13.408 10.692 1.00 55.91 84 TRP A O 1
ATOM 620 N N . ARG A 1 85 ? 2.476 14.461 11.892 1.00 51.22 85 ARG A N 1
ATOM 621 C CA . ARG A 1 85 ? 3.346 15.591 12.270 1.00 51.22 85 ARG A CA 1
ATOM 622 C C . ARG A 1 85 ? 3.319 16.025 13.733 1.00 51.22 85 ARG A C 1
ATOM 624 O O . ARG A 1 85 ? 4.222 16.767 14.109 1.00 51.22 85 ARG A O 1
ATOM 631 N N . THR A 1 86 ? 2.359 15.600 14.553 1.00 49.28 86 THR A N 1
ATOM 632 C CA . THR A 1 86 ? 2.178 16.217 15.887 1.00 49.28 86 THR A CA 1
ATOM 633 C C . THR A 1 86 ? 2.529 15.307 17.059 1.00 49.28 86 THR A C 1
ATOM 635 O O . THR A 1 86 ? 2.645 15.778 18.187 1.00 49.28 86 THR A O 1
ATOM 638 N N . MET A 1 87 ? 2.868 14.045 16.811 1.00 41.19 87 MET A N 1
ATOM 639 C CA . MET A 1 87 ? 3.616 13.257 17.782 1.00 41.19 87 MET A CA 1
ATOM 640 C C . MET A 1 87 ? 4.900 12.779 17.132 1.00 41.19 87 MET A C 1
ATOM 642 O O . MET A 1 87 ? 4.889 12.292 16.004 1.00 41.19 87 MET A O 1
ATOM 646 N N . ALA A 1 88 ? 6.018 12.953 17.832 1.00 51.78 88 ALA A N 1
ATOM 647 C CA . ALA A 1 88 ? 7.263 12.272 17.527 1.00 51.78 88 ALA A CA 1
ATOM 648 C C . ALA A 1 88 ? 7.021 10.763 17.677 1.00 51.78 88 ALA A C 1
ATOM 650 O O . ALA A 1 88 ? 7.328 10.173 18.708 1.00 51.78 88 ALA A O 1
ATOM 651 N N . VAL A 1 89 ? 6.388 10.156 16.675 1.00 51.84 89 VAL A N 1
ATOM 652 C CA . VAL A 1 89 ? 6.346 8.711 16.525 1.00 51.84 89 VAL A CA 1
ATOM 653 C C . VAL A 1 89 ? 7.812 8.303 16.378 1.00 51.84 89 VAL A C 1
ATOM 655 O O . VAL A 1 89 ? 8.476 8.819 15.471 1.00 51.84 89 VAL A O 1
ATOM 658 N N . PRO A 1 90 ? 8.365 7.490 17.294 1.00 56.31 90 PRO A N 1
ATOM 659 C CA . PRO A 1 90 ? 9.767 7.129 17.212 1.00 56.31 90 PRO A CA 1
ATOM 660 C C . PRO A 1 90 ? 10.029 6.454 15.857 1.00 56.31 90 PRO A C 1
ATOM 662 O O . PRO A 1 90 ? 9.178 5.758 15.303 1.00 56.31 90 PRO A O 1
ATOM 665 N N . THR A 1 91 ? 11.177 6.764 15.251 1.00 57.66 91 THR A N 1
ATOM 666 C CA . THR A 1 91 ? 11.504 6.381 13.865 1.00 57.66 91 THR A CA 1
ATOM 667 C C . THR A 1 91 ? 11.613 4.867 13.662 1.00 57.66 91 THR A C 1
ATOM 669 O O . THR A 1 91 ? 11.615 4.397 12.529 1.00 57.66 91 THR A O 1
ATOM 672 N N . ASP A 1 92 ? 11.634 4.099 14.753 1.00 60.66 92 ASP A N 1
ATOM 673 C CA . ASP A 1 92 ? 11.501 2.642 14.784 1.00 60.66 92 ASP A CA 1
ATOM 674 C C . ASP A 1 92 ? 10.082 2.150 14.440 1.00 60.66 92 ASP A C 1
ATOM 676 O O . ASP A 1 92 ? 9.875 0.952 14.253 1.00 60.66 92 ASP A O 1
ATOM 680 N N . GLN A 1 93 ? 9.104 3.051 14.310 1.00 63.84 93 GLN A N 1
ATOM 681 C CA . GLN A 1 93 ? 7.748 2.716 13.877 1.00 63.84 93 GLN A CA 1
ATOM 682 C C . GLN A 1 93 ? 7.479 2.957 12.389 1.00 63.84 93 GLN A C 1
ATOM 684 O O . GLN A 1 93 ? 6.371 2.685 11.917 1.00 63.84 93 GLN A O 1
ATOM 689 N N . TYR A 1 94 ? 8.474 3.415 11.633 1.00 80.19 94 TYR A N 1
ATOM 690 C CA . TYR A 1 94 ? 8.364 3.515 10.185 1.00 80.19 94 TYR A CA 1
ATOM 691 C C . TYR A 1 94 ? 9.138 2.391 9.510 1.00 80.19 94 TYR A C 1
ATOM 693 O O . TYR A 1 94 ? 10.147 1.908 10.021 1.00 80.19 94 TYR A O 1
ATOM 701 N N . ALA A 1 95 ? 8.637 1.933 8.367 1.00 91.88 95 ALA A N 1
ATOM 702 C CA . ALA A 1 95 ? 9.406 1.040 7.514 1.00 91.88 95 ALA A CA 1
ATOM 703 C C . ALA A 1 95 ? 10.224 1.860 6.515 1.00 91.88 95 ALA A C 1
ATOM 705 O O . ALA A 1 95 ? 9.959 3.042 6.275 1.00 91.88 95 ALA A O 1
ATOM 706 N N . CYS A 1 96 ? 11.187 1.211 5.877 1.00 93.94 96 CYS A N 1
ATOM 707 C CA . CYS A 1 96 ? 11.782 1.738 4.663 1.00 93.94 96 CYS A CA 1
ATOM 708 C C . CYS A 1 96 ? 11.735 0.696 3.548 1.00 93.94 96 CYS A C 1
ATOM 710 O O . CYS A 1 96 ? 11.697 -0.509 3.804 1.00 93.94 96 CYS A O 1
ATOM 712 N N . ALA A 1 97 ? 11.678 1.140 2.297 1.00 97.00 97 ALA A N 1
ATOM 713 C CA . ALA A 1 97 ? 11.663 0.219 1.171 1.00 97.00 97 ALA A CA 1
ATOM 714 C C . ALA A 1 97 ? 12.427 0.763 -0.027 1.00 97.00 97 ALA A C 1
ATOM 716 O O . ALA A 1 97 ? 12.367 1.952 -0.338 1.00 97.00 97 ALA A O 1
ATOM 717 N N . GLN A 1 98 ? 13.105 -0.137 -0.727 1.00 96.81 98 GLN A N 1
ATOM 718 C CA . GLN A 1 98 ? 13.615 0.094 -2.068 1.00 96.81 98 GLN A CA 1
ATOM 719 C C . GLN A 1 98 ? 12.912 -0.855 -3.036 1.00 96.81 98 GLN A C 1
ATOM 721 O O . GLN A 1 98 ? 12.796 -2.050 -2.774 1.00 96.81 98 GLN A O 1
ATOM 726 N N . PHE A 1 99 ? 12.495 -0.329 -4.183 1.00 96.25 99 PHE A N 1
ATOM 727 C CA . PHE A 1 99 ? 11.863 -1.086 -5.256 1.00 96.25 99 PHE A CA 1
ATOM 728 C C . PHE A 1 99 ? 12.837 -1.210 -6.412 1.00 96.25 99 PHE A C 1
ATOM 730 O O . PHE A 1 99 ? 13.291 -0.191 -6.934 1.00 96.25 99 PHE A O 1
ATOM 737 N N . SER A 1 100 ? 13.181 -2.433 -6.796 1.00 94.31 100 SER A N 1
ATOM 738 C CA . SER A 1 100 ? 14.201 -2.709 -7.805 1.00 94.31 100 SER A CA 1
ATOM 739 C C . SER A 1 100 ? 13.617 -3.433 -9.018 1.00 94.31 100 SER A C 1
ATOM 741 O O . SER A 1 100 ? 12.656 -4.180 -8.887 1.00 94.31 100 SER A O 1
ATOM 743 N N . PHE A 1 101 ? 14.181 -3.204 -10.205 1.00 91.75 101 PHE A N 1
ATOM 744 C CA . PHE A 1 101 ? 13.654 -3.715 -11.481 1.00 91.75 101 PHE A CA 1
ATOM 745 C C . PHE A 1 101 ? 14.542 -4.815 -12.101 1.00 91.75 101 PHE A C 1
ATOM 747 O O . PHE A 1 101 ? 14.448 -5.098 -13.287 1.00 91.75 101 PHE A O 1
ATOM 754 N N . HIS A 1 102 ? 15.450 -5.430 -11.334 1.00 68.81 102 HIS A N 1
ATOM 755 C CA . HIS A 1 102 ? 16.598 -6.156 -11.899 1.00 68.81 102 HIS A CA 1
ATOM 756 C C . HIS A 1 102 ? 16.290 -7.470 -12.642 1.00 68.81 102 HIS A C 1
ATOM 758 O O . HIS A 1 102 ? 17.101 -7.884 -13.476 1.00 68.81 102 HIS A O 1
ATOM 764 N N . GLN A 1 103 ? 15.166 -8.144 -12.394 1.00 59.88 103 GLN A N 1
ATOM 765 C CA . GLN A 1 103 ? 14.892 -9.422 -13.060 1.00 59.88 103 GLN A CA 1
ATOM 766 C C . GLN A 1 103 ? 14.325 -9.234 -14.479 1.00 59.88 103 GLN A C 1
ATOM 768 O O . GLN A 1 103 ? 13.329 -8.548 -14.697 1.00 59.88 103 GLN A O 1
ATOM 773 N N . GLY A 1 104 ? 14.956 -9.889 -15.462 1.00 54.12 104 GLY A N 1
ATOM 774 C CA . GLY A 1 104 ? 14.484 -9.949 -16.855 1.00 54.12 104 GLY A CA 1
ATOM 775 C C . GLY A 1 104 ? 15.059 -8.892 -17.808 1.00 54.12 104 GLY A C 1
ATOM 776 O O . GLY A 1 104 ? 14.573 -8.767 -18.931 1.00 54.12 104 GLY A O 1
ATOM 777 N N . GLY A 1 105 ? 16.076 -8.125 -17.391 1.00 60.81 105 GLY A N 1
ATOM 778 C CA . GLY A 1 105 ? 16.746 -7.127 -18.243 1.00 60.81 105 GLY A CA 1
ATOM 779 C C . GLY A 1 105 ? 15.894 -5.894 -18.561 1.00 60.81 105 GLY A C 1
ATOM 780 O O . GLY A 1 105 ? 16.210 -5.137 -19.479 1.00 60.81 105 GLY A O 1
ATOM 781 N N . ARG A 1 106 ? 14.799 -5.700 -17.822 1.00 73.56 106 ARG A N 1
ATOM 782 C CA . ARG A 1 106 ? 13.901 -4.555 -17.959 1.00 73.56 106 ARG A CA 1
ATOM 783 C C . ARG A 1 106 ? 14.234 -3.517 -16.894 1.00 73.56 106 ARG A C 1
ATOM 785 O O . ARG A 1 106 ? 14.676 -3.843 -15.807 1.00 73.56 106 ARG A O 1
ATOM 792 N N . SER A 1 107 ? 14.050 -2.255 -17.233 1.00 89.88 107 SER A N 1
ATOM 793 C CA . SER A 1 107 ? 14.201 -1.123 -16.322 1.00 89.88 107 SER A CA 1
ATOM 794 C C . SER A 1 107 ? 12.845 -0.456 -16.121 1.00 89.88 107 SER A C 1
ATOM 796 O O . SER A 1 107 ? 11.885 -0.761 -16.838 1.00 89.88 107 SER A O 1
ATOM 798 N N . ALA A 1 108 ? 12.754 0.451 -15.150 1.00 92.75 108 ALA A N 1
ATOM 799 C CA . ALA A 1 108 ? 11.561 1.261 -14.969 1.00 92.75 108 ALA A CA 1
ATOM 800 C C . ALA A 1 108 ? 11.199 1.973 -16.280 1.00 92.75 108 ALA A C 1
ATOM 802 O O . ALA A 1 108 ? 12.065 2.492 -16.987 1.00 92.75 108 ALA A O 1
ATOM 803 N N . GLN A 1 109 ? 9.910 2.027 -16.589 1.00 92.12 109 GLN A N 1
ATOM 804 C CA . GLN A 1 109 ? 9.335 2.946 -17.564 1.00 92.12 109 GLN A CA 1
ATOM 805 C C . GLN A 1 109 ? 9.087 4.305 -16.904 1.00 92.12 109 GLN A C 1
ATOM 807 O O . GLN A 1 109 ? 8.868 4.386 -15.690 1.00 92.12 109 GLN A O 1
ATOM 812 N N . ALA A 1 110 ? 9.092 5.365 -17.716 1.00 92.50 110 ALA A N 1
ATOM 813 C CA . ALA A 1 110 ? 8.784 6.710 -17.247 1.00 92.50 110 ALA A CA 1
ATOM 814 C C . ALA A 1 110 ? 7.342 6.783 -16.718 1.00 92.50 110 ALA A C 1
ATOM 816 O O . ALA A 1 110 ? 6.403 6.456 -17.442 1.00 92.50 110 ALA A O 1
ATOM 817 N N . GLY A 1 111 ? 7.165 7.217 -15.470 1.00 92.38 111 GLY A N 1
ATOM 818 C CA . GLY A 1 111 ? 5.842 7.377 -14.869 1.00 92.38 111 GLY A CA 1
ATOM 819 C C . GLY A 1 111 ? 5.871 7.481 -13.348 1.00 92.38 111 GLY A C 1
ATOM 820 O O . GLY A 1 111 ? 6.912 7.777 -12.753 1.00 92.38 111 GLY A O 1
ATOM 821 N N . ILE A 1 112 ? 4.708 7.251 -12.733 1.00 93.69 112 ILE A N 1
ATOM 822 C CA . ILE A 1 112 ? 4.530 7.200 -11.277 1.00 93.69 112 ILE A CA 1
ATOM 823 C C . ILE A 1 112 ? 4.310 5.756 -10.846 1.00 93.69 112 ILE A C 1
ATOM 825 O O . ILE A 1 112 ? 3.544 5.028 -11.468 1.00 93.69 112 ILE A O 1
ATOM 829 N N . TYR A 1 113 ? 4.944 5.367 -9.752 1.00 95.50 113 TYR A N 1
ATOM 830 C CA . TYR A 1 113 ? 4.720 4.104 -9.072 1.00 95.50 113 TYR A CA 1
ATOM 831 C C . TYR A 1 113 ? 4.137 4.425 -7.705 1.00 95.50 113 TYR A C 1
ATOM 833 O O . TYR A 1 113 ? 4.645 5.304 -7.009 1.00 95.50 113 TYR A O 1
ATOM 841 N N . ALA A 1 114 ? 3.061 3.745 -7.334 1.00 95.06 114 ALA A N 1
ATOM 842 C CA . ALA A 1 114 ? 2.409 3.913 -6.049 1.00 95.06 114 ALA A CA 1
ATOM 843 C C . ALA A 1 114 ? 2.418 2.589 -5.295 1.00 95.06 114 ALA A C 1
ATOM 845 O O . ALA A 1 114 ? 1.966 1.561 -5.801 1.00 95.06 114 ALA A O 1
ATOM 846 N N . LEU A 1 115 ? 2.931 2.636 -4.075 1.00 96.38 115 LEU A N 1
ATOM 847 C CA . LEU A 1 115 ? 2.857 1.561 -3.109 1.00 96.38 115 LEU A CA 1
ATOM 848 C C . LEU A 1 115 ? 1.508 1.648 -2.401 1.00 96.38 115 LEU A C 1
ATOM 850 O O . LEU A 1 115 ? 1.200 2.665 -1.776 1.00 96.38 115 LEU A O 1
ATOM 854 N N . HIS A 1 116 ? 0.737 0.572 -2.465 1.00 93.75 116 HIS A N 1
ATOM 855 C CA . HIS A 1 116 ? -0.502 0.434 -1.713 1.00 93.75 116 HIS A CA 1
ATOM 856 C C . HIS A 1 116 ? -0.426 -0.782 -0.802 1.00 93.75 116 HIS A C 1
ATOM 858 O O . HIS A 1 116 ? 0.191 -1.787 -1.157 1.00 93.75 116 HIS A O 1
ATOM 864 N N . ASP A 1 117 ? -1.111 -0.735 0.334 1.00 92.19 117 ASP A N 1
ATO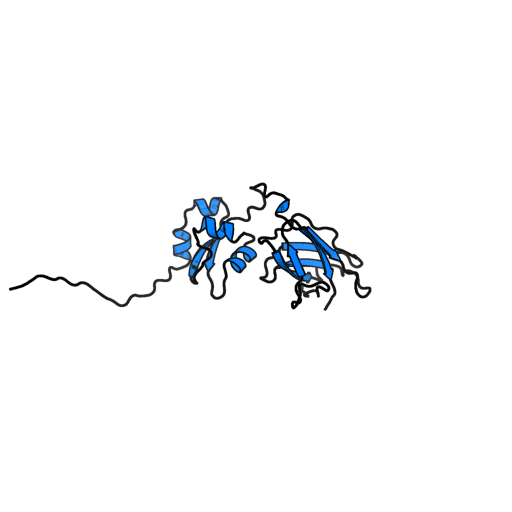M 865 C CA . ASP A 1 117 ? -1.496 -1.972 1.000 1.00 92.19 117 ASP A CA 1
ATOM 866 C C . ASP A 1 117 ? -2.538 -2.739 0.163 1.00 92.19 117 ASP A C 1
ATOM 868 O O . ASP A 1 117 ? -3.193 -2.204 -0.743 1.00 92.19 117 ASP A O 1
ATOM 872 N N . VAL A 1 118 ? -2.714 -4.023 0.471 1.00 89.06 118 VAL A N 1
ATOM 873 C CA . VAL A 1 118 ? -3.680 -4.878 -0.237 1.00 89.06 118 VAL A CA 1
ATOM 874 C C . VAL A 1 118 ? -5.140 -4.441 -0.053 1.00 89.06 118 VAL A C 1
ATOM 876 O O . VAL A 1 118 ? -5.991 -4.796 -0.871 1.00 89.06 118 VAL A O 1
ATOM 879 N N . THR A 1 119 ? -5.447 -3.618 0.949 1.00 85.19 119 THR A N 1
ATOM 880 C CA . THR A 1 119 ? -6.784 -3.044 1.160 1.00 85.19 119 THR A CA 1
ATOM 881 C C . THR A 1 119 ? -7.045 -1.755 0.384 1.00 85.19 119 THR A C 1
ATOM 883 O O . THR A 1 119 ? -8.198 -1.339 0.277 1.00 85.19 119 THR A O 1
ATOM 886 N N . GLY A 1 120 ? -6.019 -1.190 -0.258 1.00 83.31 120 GLY A N 1
ATOM 887 C CA . GLY A 1 120 ? -6.106 -0.017 -1.124 1.00 83.31 120 GLY A CA 1
ATOM 888 C C . GLY A 1 120 ? -5.559 1.275 -0.533 1.00 83.31 120 GLY A C 1
ATOM 889 O O . GLY A 1 120 ? -5.480 2.253 -1.280 1.00 83.31 120 GLY A O 1
ATOM 890 N N . GLY A 1 121 ? -5.130 1.289 0.730 1.00 84.56 121 GLY A N 1
ATOM 891 C CA . GLY A 1 121 ? -4.464 2.443 1.333 1.00 84.56 121 GLY A CA 1
ATOM 892 C C . GLY A 1 121 ? -3.148 2.739 0.619 1.00 84.56 121 GLY A C 1
ATOM 893 O O . GLY A 1 121 ? -2.346 1.835 0.394 1.00 84.56 121 GLY A O 1
ATOM 894 N N . GLN A 1 122 ? -2.938 3.988 0.201 1.00 88.38 122 GLN A N 1
ATOM 895 C CA . GLN A 1 122 ? -1.688 4.396 -0.441 1.00 88.38 122 GLN A CA 1
ATOM 896 C C . GLN A 1 122 ? -0.646 4.719 0.633 1.00 88.38 122 GLN A C 1
ATOM 898 O O . GLN A 1 122 ? -0.861 5.607 1.451 1.00 88.38 122 GLN A O 1
ATOM 903 N N . ILE A 1 123 ? 0.495 4.033 0.594 1.00 89.94 123 ILE A N 1
ATOM 904 C CA . ILE A 1 123 ? 1.581 4.188 1.572 1.00 89.94 123 ILE A CA 1
ATOM 905 C C . ILE A 1 123 ? 2.609 5.208 1.073 1.00 89.94 123 ILE A C 1
ATOM 907 O O . ILE A 1 123 ? 3.051 6.074 1.821 1.00 89.94 123 ILE A O 1
ATOM 911 N N . ALA A 1 124 ? 2.999 5.113 -0.200 1.00 92.12 124 ALA A N 1
ATOM 912 C CA . ALA A 1 124 ? 3.974 6.008 -0.815 1.00 92.12 124 ALA A CA 1
ATOM 913 C C . ALA A 1 124 ? 3.797 6.053 -2.332 1.00 92.12 124 ALA A C 1
ATOM 915 O O . ALA A 1 124 ? 3.169 5.179 -2.927 1.00 92.12 124 ALA A O 1
ATOM 916 N N . ALA A 1 125 ? 4.383 7.059 -2.971 1.00 92.94 125 ALA A N 1
ATOM 917 C CA . ALA A 1 125 ? 4.527 7.094 -4.417 1.00 92.94 125 ALA A CA 1
ATOM 918 C C . ALA A 1 125 ? 5.853 7.746 -4.806 1.00 92.94 125 ALA A C 1
ATOM 920 O O . ALA A 1 125 ? 6.340 8.637 -4.112 1.00 92.94 125 ALA A O 1
ATOM 921 N N . TRP A 1 126 ? 6.418 7.321 -5.932 1.00 94.12 126 TRP A N 1
ATOM 922 C CA . TRP A 1 126 ? 7.617 7.922 -6.506 1.00 94.12 126 TRP A CA 1
ATOM 923 C C . TRP A 1 126 ? 7.504 8.007 -8.028 1.00 94.12 126 TRP A C 1
ATOM 925 O O . TRP A 1 126 ? 6.827 7.207 -8.674 1.00 94.12 126 TRP A O 1
ATOM 935 N N . SER A 1 127 ? 8.183 8.987 -8.618 1.00 93.62 127 SER A N 1
ATOM 936 C CA . SER A 1 127 ? 8.395 9.043 -10.063 1.00 93.62 127 SER A CA 1
ATOM 937 C C . SER A 1 127 ? 9.691 8.335 -10.431 1.00 93.62 127 SER A C 1
ATOM 939 O O . SER A 1 127 ? 10.701 8.550 -9.762 1.00 93.62 127 SER A O 1
ATOM 941 N N . ALA A 1 128 ? 9.705 7.585 -11.529 1.00 92.62 128 ALA A N 1
ATOM 942 C CA . ALA A 1 128 ? 10.946 7.072 -12.102 1.00 92.62 128 ALA A CA 1
ATOM 943 C C . ALA A 1 128 ? 11.046 7.463 -13.583 1.00 92.62 128 ALA A C 1
ATOM 945 O O . ALA A 1 128 ? 10.030 7.410 -14.281 1.00 92.62 128 ALA A O 1
ATOM 946 N N . PRO A 1 129 ? 12.229 7.867 -14.077 1.00 92.62 129 PRO A N 1
ATOM 947 C CA . PRO A 1 129 ? 12.478 7.998 -15.506 1.00 92.62 129 PRO A CA 1
ATOM 948 C C . PRO A 1 129 ? 12.650 6.621 -16.160 1.00 92.62 129 PRO A C 1
ATOM 950 O O . PRO A 1 129 ? 12.982 5.634 -15.498 1.00 92.62 129 PRO A O 1
ATOM 953 N N . ALA A 1 130 ? 12.482 6.574 -17.484 1.00 92.12 130 ALA A N 1
ATOM 954 C CA . ALA A 1 130 ? 12.792 5.376 -18.255 1.00 92.12 130 ALA A CA 1
ATOM 955 C C . ALA A 1 130 ? 14.271 4.991 -18.071 1.00 92.12 130 ALA A C 1
ATOM 957 O O . ALA A 1 130 ? 15.145 5.852 -18.175 1.00 92.12 130 ALA A O 1
ATOM 958 N N . GLY A 1 131 ? 14.557 3.717 -17.801 1.00 91.94 131 GLY A N 1
ATOM 959 C CA . GLY A 1 131 ? 15.926 3.247 -17.573 1.00 91.94 131 GLY A CA 1
ATOM 960 C C . GLY A 1 131 ? 16.343 3.149 -16.105 1.00 91.94 131 GLY A C 1
ATOM 961 O O . GLY A 1 131 ? 17.387 2.561 -15.827 1.00 91.94 131 GLY A O 1
ATOM 962 N N . ALA A 1 132 ? 15.557 3.673 -15.157 1.00 93.06 132 ALA A N 1
ATOM 963 C CA . ALA A 1 132 ? 15.905 3.569 -13.742 1.00 93.06 132 ALA A CA 1
ATOM 964 C C . ALA A 1 132 ? 15.882 2.105 -13.268 1.00 93.06 132 ALA A C 1
ATOM 966 O O . ALA A 1 132 ? 14.965 1.348 -13.583 1.00 93.06 132 ALA A O 1
ATOM 967 N N . MET A 1 133 ? 16.896 1.713 -12.493 1.00 93.00 133 MET A N 1
ATOM 968 C CA . MET A 1 133 ? 17.034 0.339 -11.985 1.00 93.00 133 MET A CA 1
ATOM 969 C C . MET A 1 133 ? 16.374 0.141 -10.619 1.00 93.00 133 MET A C 1
ATOM 971 O O . MET A 1 133 ? 16.059 -0.987 -10.245 1.00 93.00 133 MET A O 1
ATOM 975 N N . ALA A 1 134 ? 16.139 1.230 -9.884 1.00 93.69 134 ALA A N 1
ATOM 976 C CA . ALA A 1 134 ? 15.441 1.211 -8.608 1.00 93.69 134 ALA A CA 1
ATOM 977 C C . ALA A 1 134 ? 14.826 2.579 -8.269 1.00 93.69 134 ALA A C 1
ATOM 979 O O . ALA A 1 134 ? 15.209 3.599 -8.842 1.00 93.69 134 ALA A O 1
ATOM 980 N N . SER A 1 135 ? 13.927 2.602 -7.285 1.00 94.56 135 SER A N 1
ATOM 981 C CA . SER A 1 135 ? 13.357 3.821 -6.686 1.00 94.56 135 SER A CA 1
ATOM 982 C C . SER A 1 135 ? 14.339 4.615 -5.813 1.00 94.56 135 SER A C 1
ATOM 984 O O . SER A 1 135 ? 14.038 5.740 -5.426 1.00 94.56 135 SER A O 1
ATOM 986 N N . GLY A 1 136 ? 15.476 4.015 -5.441 1.00 93.56 136 GLY A N 1
ATOM 987 C CA . GLY A 1 136 ? 16.217 4.417 -4.239 1.00 93.56 136 GLY A CA 1
ATOM 988 C C . GLY A 1 136 ? 15.479 4.010 -2.956 1.00 93.56 136 GLY A C 1
ATOM 989 O O . GLY A 1 136 ? 14.387 3.441 -3.018 1.00 93.56 136 GLY A O 1
ATOM 990 N N . TRP A 1 137 ? 16.082 4.263 -1.795 1.00 94.62 137 TRP A N 1
ATOM 991 C CA . TRP A 1 137 ? 15.428 4.015 -0.509 1.00 94.62 137 TRP A CA 1
ATOM 992 C C . TRP A 1 137 ? 14.378 5.086 -0.226 1.00 94.62 137 TRP A C 1
ATOM 994 O O . TRP A 1 137 ? 14.678 6.279 -0.243 1.00 94.62 137 TRP A O 1
ATOM 1004 N N . ILE A 1 138 ? 13.157 4.645 0.058 1.00 93.94 138 ILE A N 1
ATOM 1005 C CA . ILE A 1 138 ? 12.074 5.478 0.568 1.00 93.94 138 ILE A CA 1
ATOM 1006 C C . ILE A 1 138 ? 11.965 5.198 2.064 1.00 93.94 138 ILE A C 1
ATOM 1008 O O . ILE A 1 138 ? 11.719 4.059 2.464 1.00 93.94 138 ILE A O 1
ATOM 1012 N N . TYR A 1 139 ? 12.194 6.229 2.870 1.00 89.19 139 TYR A N 1
ATOM 1013 C CA . TYR A 1 139 ? 12.130 6.181 4.329 1.00 89.19 139 TYR A CA 1
ATOM 1014 C C . TYR A 1 139 ? 10.774 6.665 4.835 1.00 89.19 139 TYR A C 1
ATOM 1016 O O . TYR A 1 139 ? 9.955 7.157 4.058 1.00 89.19 139 TYR A O 1
ATOM 1024 N N . ASP A 1 140 ? 10.561 6.516 6.140 1.00 85.69 140 ASP A N 1
ATOM 1025 C CA . ASP A 1 140 ? 9.384 7.021 6.846 1.00 85.69 140 ASP A CA 1
ATOM 1026 C C . ASP A 1 140 ? 8.059 6.482 6.277 1.00 85.69 140 ASP A C 1
ATOM 1028 O O . ASP A 1 140 ? 7.037 7.168 6.269 1.00 85.69 140 ASP A O 1
ATOM 1032 N N . LEU A 1 141 ? 8.065 5.236 5.777 1.00 88.56 141 LEU A N 1
ATOM 1033 C CA . LEU A 1 141 ? 6.866 4.605 5.235 1.00 88.56 141 LEU A CA 1
ATOM 1034 C C . LEU A 1 141 ? 5.886 4.318 6.380 1.00 88.56 141 LEU A C 1
ATOM 1036 O O . LEU A 1 141 ? 6.238 3.562 7.298 1.00 88.56 141 LEU A O 1
ATOM 1040 N N . PRO A 1 142 ? 4.657 4.870 6.333 1.00 78.00 142 PRO A N 1
ATOM 1041 C CA . PRO A 1 142 ? 3.672 4.716 7.393 1.00 78.00 142 PRO A CA 1
ATOM 1042 C C . PRO A 1 142 ? 3.070 3.312 7.346 1.00 78.00 142 PRO A C 1
ATOM 1044 O O . PRO A 1 142 ? 2.015 3.069 6.763 1.00 78.00 142 PRO A O 1
ATOM 1047 N N . VAL A 1 143 ? 3.760 2.357 7.965 1.00 82.88 143 VAL A N 1
ATOM 1048 C CA . VAL A 1 143 ? 3.242 1.004 8.141 1.00 82.88 143 VAL A CA 1
ATOM 1049 C C . VAL A 1 143 ? 2.425 0.977 9.425 1.00 82.88 143 VAL A C 1
ATOM 1051 O O . VAL A 1 143 ? 2.936 0.863 10.539 1.00 82.88 143 VAL A O 1
ATOM 1054 N N . ILE A 1 144 ? 1.115 1.119 9.238 1.00 70.44 144 ILE A N 1
ATOM 1055 C CA . ILE A 1 144 ? 0.089 1.262 10.280 1.00 70.44 144 ILE A CA 1
ATOM 1056 C C . ILE A 1 144 ? -0.005 0.029 11.200 1.00 70.44 144 ILE A C 1
ATOM 1058 O O . ILE A 1 144 ? -0.451 0.143 12.340 1.00 70.44 144 ILE A O 1
ATOM 1062 N N . PHE A 1 145 ? 0.515 -1.121 10.769 1.00 77.69 145 PHE A N 1
ATOM 1063 C CA . PHE A 1 145 ? 0.511 -2.379 11.523 1.00 77.69 145 PHE A CA 1
ATOM 1064 C C . PHE A 1 145 ? 1.927 -2.910 11.754 1.00 77.69 145 PHE A C 1
ATOM 1066 O O . PHE A 1 145 ? 2.889 -2.382 11.208 1.00 77.69 145 PHE A O 1
ATOM 1073 N N . ALA A 1 146 ? 2.078 -3.978 12.543 1.00 84.62 146 ALA A N 1
ATOM 1074 C CA . ALA A 1 146 ? 3.382 -4.627 12.707 1.00 84.62 146 ALA A CA 1
ATOM 1075 C C . ALA A 1 146 ? 3.944 -5.101 11.356 1.00 84.62 146 ALA A C 1
ATOM 1077 O O . ALA A 1 146 ? 5.137 -4.976 11.094 1.00 84.62 146 ALA A O 1
ATOM 1078 N N . SER A 1 147 ? 3.088 -5.620 10.474 1.00 89.06 147 SER A N 1
ATOM 1079 C CA . SER A 1 147 ? 3.427 -5.936 9.086 1.00 89.06 147 SER A CA 1
ATOM 1080 C C . SER A 1 147 ? 2.201 -5.797 8.189 1.00 89.06 147 SER A C 1
ATOM 1082 O O . SER A 1 147 ? 1.075 -6.002 8.643 1.00 89.06 147 SER A O 1
ATOM 1084 N N . VAL A 1 148 ? 2.412 -5.440 6.925 1.00 90.62 148 VAL A N 1
ATOM 1085 C CA . VAL A 1 148 ? 1.348 -5.270 5.926 1.00 90.62 148 VAL A CA 1
ATOM 1086 C C . VAL A 1 148 ? 1.737 -5.925 4.612 1.00 90.62 148 VAL A C 1
ATOM 1088 O O . VAL A 1 148 ? 2.891 -5.836 4.193 1.00 90.62 148 VAL A O 1
ATOM 1091 N N . HIS A 1 149 ? 0.767 -6.548 3.943 1.00 95.06 149 HIS A N 1
ATOM 1092 C CA . HIS A 1 149 ? 0.929 -6.947 2.551 1.00 95.06 149 HIS A CA 1
ATOM 1093 C C . HIS A 1 149 ? 0.734 -5.748 1.631 1.00 95.06 149 HIS A C 1
ATOM 1095 O O . HIS A 1 149 ? -0.170 -4.933 1.842 1.00 95.06 149 HIS A O 1
ATOM 1101 N N . VAL A 1 150 ? 1.564 -5.666 0.598 1.00 96.44 150 VAL A N 1
ATOM 1102 C CA . VAL A 1 150 ? 1.615 -4.527 -0.315 1.00 96.44 150 VAL A CA 1
ATOM 1103 C C . VAL A 1 150 ? 1.591 -4.953 -1.774 1.00 96.44 150 VAL A C 1
ATOM 1105 O O . VAL A 1 150 ? 2.066 -6.027 -2.141 1.00 96.44 150 VAL A O 1
ATOM 1108 N N . ARG A 1 151 ? 1.082 -4.058 -2.615 1.00 97.31 151 ARG A N 1
ATOM 1109 C CA . ARG A 1 151 ? 1.155 -4.119 -4.074 1.00 97.31 151 ARG A CA 1
ATOM 1110 C C . ARG A 1 151 ? 1.714 -2.812 -4.619 1.00 97.31 151 ARG A C 1
ATOM 1112 O O . ARG A 1 151 ? 1.645 -1.772 -3.959 1.00 97.31 151 ARG A O 1
ATOM 1119 N N . VAL A 1 152 ? 2.236 -2.854 -5.839 1.00 96.94 152 VAL A N 1
ATOM 1120 C CA . VAL A 1 152 ? 2.732 -1.662 -6.531 1.00 96.94 152 VAL A CA 1
ATOM 1121 C C . VAL A 1 152 ? 1.926 -1.445 -7.800 1.00 96.94 152 VAL A C 1
ATOM 1123 O O . VAL A 1 152 ? 1.796 -2.344 -8.624 1.00 96.94 152 VAL A O 1
ATOM 1126 N N . LEU A 1 153 ? 1.401 -0.235 -7.960 1.00 95.56 153 LEU A N 1
ATOM 1127 C CA . LEU A 1 153 ? 0.685 0.198 -9.152 1.00 95.56 153 LEU A CA 1
ATOM 1128 C C . LEU A 1 153 ? 1.563 1.150 -9.963 1.00 95.56 153 LEU A C 1
ATOM 1130 O O . LEU A 1 153 ? 2.065 2.137 -9.429 1.00 95.56 153 LEU A O 1
ATOM 1134 N N . PHE A 1 154 ? 1.723 0.878 -11.253 1.00 95.12 154 PHE A N 1
ATOM 1135 C CA . PHE A 1 154 ? 2.414 1.738 -12.204 1.00 95.12 154 PHE A CA 1
ATOM 1136 C C . PHE A 1 154 ? 1.423 2.549 -13.045 1.00 95.12 154 PHE A C 1
ATOM 1138 O O . PHE A 1 154 ? 0.491 2.011 -13.643 1.00 95.12 154 PHE A O 1
ATOM 1145 N N . TYR A 1 155 ? 1.671 3.852 -13.130 1.00 94.19 155 TYR A N 1
ATOM 1146 C CA . TYR A 1 155 ? 0.917 4.822 -13.909 1.00 94.19 155 TYR A CA 1
ATOM 1147 C C . TYR A 1 155 ? 1.822 5.381 -15.026 1.00 94.19 155 TYR A C 1
ATOM 1149 O O . TYR A 1 155 ? 2.655 6.254 -14.757 1.00 94.19 155 TYR A O 1
ATOM 1157 N N . PRO A 1 156 ? 1.662 4.929 -16.287 1.00 89.12 156 PRO A N 1
ATOM 1158 C CA . PRO A 1 156 ? 2.545 5.299 -17.406 1.00 89.12 156 PRO A CA 1
ATOM 1159 C C . PRO A 1 156 ? 2.394 6.746 -17.888 1.00 89.12 156 PRO A C 1
ATOM 1161 O O . PRO A 1 156 ? 3.172 7.221 -18.711 1.00 89.12 156 PRO A O 1
ATOM 1164 N N . ARG A 1 157 ? 1.365 7.458 -17.422 1.00 81.38 157 ARG A N 1
ATOM 1165 C CA . ARG A 1 157 ? 1.117 8.862 -17.751 1.00 81.38 157 ARG A CA 1
ATOM 1166 C C . ARG A 1 157 ? 1.087 9.669 -16.465 1.00 81.38 157 ARG A C 1
ATOM 1168 O O . ARG A 1 157 ? 0.264 9.407 -15.586 1.00 81.38 157 ARG A O 1
ATOM 1175 N N . TYR A 1 158 ? 1.967 10.663 -16.374 1.00 70.06 158 TYR A N 1
ATOM 1176 C CA . TYR A 1 158 ? 1.969 11.619 -15.271 1.00 70.06 158 TYR A CA 1
ATOM 1177 C C . TYR A 1 158 ? 0.599 12.306 -15.184 1.00 70.06 158 TYR A C 1
ATOM 1179 O O . TYR A 1 158 ? 0.205 13.021 -16.101 1.00 70.06 158 TYR A O 1
ATOM 1187 N N . GLY A 1 159 ? -0.135 12.060 -14.097 1.00 60.97 159 GLY A N 1
ATOM 1188 C CA . GLY A 1 159 ? -1.432 12.695 -13.842 1.00 60.97 159 GLY A CA 1
ATOM 1189 C C . GLY A 1 159 ? -2.673 11.966 -14.373 1.00 60.97 159 GLY A C 1
ATOM 1190 O O . GLY A 1 159 ? -3.757 12.532 -14.275 1.00 60.97 159 GLY A O 1
ATOM 1191 N N . GLY A 1 160 ? -2.569 10.735 -14.895 1.00 64.94 160 GLY A N 1
ATOM 1192 C CA . GLY A 1 160 ? -3.757 9.915 -15.184 1.00 64.94 160 GLY A CA 1
ATOM 1193 C C . GLY A 1 160 ? -3.604 8.916 -16.334 1.00 64.94 160 GLY A C 1
ATOM 1194 O O . GLY A 1 160 ? -3.228 9.270 -17.449 1.00 64.94 160 GLY A O 1
ATOM 1195 N N . GLY A 1 161 ? -3.940 7.657 -16.058 1.00 72.81 161 GLY A N 1
ATOM 1196 C CA . GLY A 1 161 ? -3.976 6.523 -16.984 1.00 72.81 161 GLY A CA 1
ATOM 1197 C C . GLY A 1 161 ? -4.428 5.263 -16.238 1.00 72.81 161 GLY A C 1
ATOM 1198 O O . GLY A 1 161 ? -4.463 5.269 -15.007 1.00 72.81 161 GLY A O 1
ATOM 1199 N N . THR A 1 162 ? -4.787 4.196 -16.955 1.00 87.50 162 THR A N 1
ATOM 1200 C CA . THR A 1 162 ? -5.103 2.909 -16.315 1.00 87.50 162 THR A CA 1
ATOM 1201 C C . THR A 1 162 ? -3.863 2.399 -15.593 1.00 87.50 162 THR A C 1
ATOM 1203 O O . THR A 1 162 ? -2.818 2.214 -16.219 1.00 87.50 162 THR A O 1
ATOM 1206 N N . ALA A 1 163 ? -3.978 2.218 -14.279 1.00 92.12 163 ALA A N 1
ATOM 1207 C CA . ALA A 1 163 ? -2.909 1.656 -13.474 1.00 92.12 163 ALA A CA 1
ATOM 1208 C C . ALA A 1 163 ? -2.647 0.206 -13.889 1.00 92.12 163 ALA A C 1
ATOM 1210 O O . ALA A 1 163 ? -3.587 -0.556 -14.124 1.00 92.12 163 ALA A O 1
ATOM 1211 N N . VAL A 1 164 ? -1.375 -0.170 -13.949 1.00 93.06 164 VAL A N 1
ATOM 1212 C CA . VAL A 1 164 ? -0.941 -1.554 -14.144 1.00 93.06 164 VAL A CA 1
ATOM 1213 C C . VAL A 1 164 ? -0.381 -2.051 -12.822 1.00 93.06 164 VAL A C 1
ATOM 1215 O O . VAL A 1 164 ? 0.527 -1.433 -12.269 1.00 93.06 164 VAL A O 1
ATOM 1218 N N . GLU A 1 165 ? -0.924 -3.143 -12.297 1.00 95.19 165 GLU A N 1
ATOM 1219 C CA . GLU A 1 165 ? -0.351 -3.785 -11.116 1.00 95.19 165 GLU A CA 1
ATOM 1220 C C . GLU A 1 165 ? 0.943 -4.510 -11.498 1.00 95.19 165 GLU A C 1
ATOM 1222 O O . GLU A 1 165 ? 0.989 -5.260 -12.472 1.00 95.19 165 GLU A O 1
ATOM 1227 N N . MET A 1 166 ? 2.010 -4.220 -10.760 1.00 94.94 166 MET A N 1
ATOM 1228 C CA . MET A 1 166 ? 3.329 -4.809 -10.956 1.00 94.94 166 MET A CA 1
ATOM 1229 C C . MET A 1 166 ? 3.403 -6.163 -10.247 1.00 94.94 166 MET A C 1
ATOM 1231 O O . MET A 1 166 ? 2.912 -6.310 -9.128 1.00 94.94 166 MET A O 1
ATOM 1235 N N . ASN A 1 167 ? 4.104 -7.120 -10.848 1.00 94.25 167 ASN A N 1
ATOM 1236 C CA . ASN A 1 167 ? 4.453 -8.375 -10.195 1.00 94.25 167 ASN A CA 1
ATOM 1237 C C . ASN A 1 167 ? 5.558 -8.130 -9.162 1.00 94.25 167 ASN A C 1
ATOM 1239 O O . ASN A 1 167 ? 6.594 -7.553 -9.497 1.00 94.25 167 ASN A O 1
ATOM 1243 N N . ILE A 1 168 ? 5.364 -8.606 -7.930 1.00 95.00 168 ILE A N 1
ATOM 1244 C CA . ILE A 1 168 ? 6.411 -8.637 -6.902 1.00 95.00 168 ILE A CA 1
ATOM 1245 C C . ILE A 1 168 ? 7.035 -10.033 -6.907 1.00 95.00 168 ILE A C 1
ATOM 1247 O O . ILE A 1 168 ? 6.366 -11.032 -6.649 1.00 95.00 168 ILE A O 1
ATOM 1251 N N . LEU A 1 169 ? 8.320 -10.113 -7.242 1.00 93.31 169 LEU A N 1
ATOM 1252 C CA . LEU A 1 169 ? 9.006 -11.385 -7.491 1.00 93.31 169 LEU A CA 1
ATOM 1253 C C . LEU A 1 169 ? 9.452 -12.077 -6.205 1.00 93.31 169 LEU A C 1
ATOM 1255 O O . LEU A 1 169 ? 9.502 -13.300 -6.146 1.00 93.31 169 LEU A O 1
ATOM 1259 N N . ASN A 1 170 ? 9.722 -11.294 -5.165 1.00 93.50 170 ASN A N 1
ATOM 1260 C CA . ASN A 1 170 ? 10.019 -11.762 -3.817 1.00 93.50 170 ASN A CA 1
ATOM 1261 C C . ASN A 1 170 ? 8.817 -11.542 -2.881 1.00 93.50 170 ASN A C 1
ATOM 1263 O O . ASN A 1 170 ? 8.934 -10.954 -1.805 1.00 93.50 170 ASN A O 1
ATOM 1267 N N . HIS A 1 171 ? 7.641 -11.974 -3.336 1.00 94.06 171 HIS A N 1
ATOM 1268 C CA . HIS A 1 171 ? 6.387 -11.883 -2.592 1.00 94.06 171 HIS A CA 1
ATOM 1269 C C . HIS A 1 171 ? 6.390 -12.746 -1.320 1.00 94.06 171 HIS A C 1
ATOM 1271 O O . HIS A 1 171 ? 7.212 -13.649 -1.145 1.00 94.06 171 HIS A O 1
ATOM 1277 N N . ALA A 1 172 ? 5.449 -12.463 -0.418 1.00 90.75 172 ALA A N 1
ATOM 1278 C CA . ALA A 1 172 ? 5.211 -13.279 0.764 1.00 90.75 172 ALA A CA 1
ATOM 1279 C C . ALA A 1 172 ? 4.720 -14.685 0.351 1.00 90.75 172 ALA A C 1
ATOM 1281 O O . ALA A 1 172 ? 3.979 -14.782 -0.636 1.00 90.75 172 ALA A O 1
ATOM 1282 N N . PRO A 1 173 ? 5.084 -15.757 1.086 1.00 90.31 173 PRO A N 1
ATOM 1283 C CA . PRO A 1 173 ? 4.688 -17.127 0.758 1.00 90.31 173 PRO A CA 1
ATOM 1284 C C . PRO A 1 173 ? 3.190 -17.262 0.480 1.00 90.31 173 PRO A C 1
ATOM 1286 O O . PRO A 1 173 ? 2.376 -16.672 1.187 1.00 90.31 173 PRO A O 1
ATOM 1289 N N . ASP A 1 174 ? 2.846 -18.036 -0.550 1.00 90.88 174 ASP A N 1
ATOM 1290 C CA . ASP A 1 174 ? 1.465 -18.322 -0.962 1.00 90.88 174 ASP A CA 1
ATOM 1291 C C . ASP A 1 174 ? 0.631 -17.084 -1.366 1.00 90.88 174 ASP A C 1
ATOM 1293 O O . ASP A 1 174 ? -0.599 -17.138 -1.414 1.00 90.88 174 ASP A O 1
ATOM 1297 N N . THR A 1 175 ? 1.281 -15.960 -1.696 1.00 93.06 175 THR A N 1
ATOM 1298 C CA . THR A 1 175 ? 0.625 -14.731 -2.176 1.00 93.06 175 THR A CA 1
ATOM 1299 C C . THR A 1 175 ? 1.312 -14.163 -3.420 1.00 93.06 175 THR A C 1
ATOM 1301 O O . THR A 1 175 ? 2.409 -14.573 -3.765 1.00 93.06 175 THR A O 1
ATOM 1304 N N . SER A 1 176 ? 0.699 -13.178 -4.082 1.00 93.19 176 SER A N 1
ATOM 1305 C CA . SER A 1 176 ? 1.368 -12.328 -5.086 1.00 93.19 176 SER A CA 1
ATOM 1306 C C . SER A 1 176 ? 1.842 -10.983 -4.515 1.00 93.19 176 SER A C 1
ATOM 1308 O O . SER A 1 176 ? 2.374 -10.148 -5.246 1.00 93.19 176 SER A O 1
ATOM 1310 N N . ALA A 1 177 ? 1.612 -10.745 -3.221 1.00 95.94 177 ALA A N 1
ATOM 1311 C CA . ALA A 1 177 ? 1.854 -9.469 -2.567 1.00 95.94 177 ALA A CA 1
ATOM 1312 C C . ALA A 1 177 ? 3.240 -9.436 -1.912 1.00 95.94 177 ALA A C 1
ATOM 1314 O O . ALA A 1 177 ? 3.721 -10.429 -1.372 1.00 95.94 177 ALA A O 1
ATOM 1315 N N . GLY A 1 178 ? 3.872 -8.266 -1.903 1.00 96.19 178 GLY A N 1
ATOM 1316 C CA . GLY A 1 178 ? 5.036 -8.020 -1.056 1.00 96.19 178 GLY A CA 1
ATOM 1317 C C . GLY A 1 178 ? 4.621 -7.867 0.403 1.00 96.19 178 GLY A C 1
ATOM 1318 O O . GLY A 1 178 ? 3.434 -7.831 0.727 1.00 96.19 178 GLY A O 1
ATOM 1319 N N . TRP A 1 179 ? 5.596 -7.697 1.288 1.00 95.06 179 TRP A N 1
ATOM 1320 C CA . TRP A 1 179 ? 5.345 -7.369 2.688 1.00 95.06 179 TRP A CA 1
ATOM 1321 C C . TRP A 1 179 ? 6.309 -6.289 3.165 1.00 95.06 179 TRP A C 1
ATOM 1323 O O . TRP A 1 179 ? 7.463 -6.245 2.741 1.00 95.06 179 TRP A O 1
ATOM 1333 N N . LEU A 1 180 ? 5.817 -5.422 4.047 1.00 94.62 180 LEU A N 1
ATOM 1334 C CA . LEU A 1 180 ? 6.622 -4.466 4.798 1.00 94.62 180 LEU A CA 1
ATOM 1335 C C . LEU A 1 180 ? 6.361 -4.651 6.285 1.00 94.62 180 LEU A C 1
ATOM 1337 O O . LEU A 1 180 ? 5.216 -4.850 6.695 1.00 94.62 180 LEU A O 1
ATOM 1341 N N . THR A 1 181 ? 7.410 -4.523 7.082 1.00 92.56 181 THR A N 1
ATOM 1342 C CA . THR A 1 181 ? 7.365 -4.613 8.536 1.00 92.56 181 THR A CA 1
ATOM 1343 C C . THR A 1 181 ? 7.814 -3.305 9.140 1.00 92.56 181 THR A C 1
ATOM 1345 O O . THR A 1 181 ? 8.810 -2.704 8.738 1.00 92.56 181 THR A O 1
ATOM 1348 N N . ARG A 1 182 ? 7.045 -2.862 10.129 1.00 88.00 182 ARG A N 1
ATOM 1349 C CA . ARG A 1 182 ? 7.354 -1.682 10.923 1.00 88.00 182 ARG A CA 1
ATOM 1350 C C . ARG A 1 182 ? 8.764 -1.787 11.518 1.00 88.00 182 ARG A C 1
ATOM 1352 O O . ARG A 1 182 ? 9.113 -2.826 12.073 1.00 88.00 182 ARG A O 1
ATOM 1359 N N . GLY A 1 183 ? 9.552 -0.719 11.410 1.00 87.44 183 GLY A N 1
ATOM 1360 C CA . GLY A 1 183 ? 10.910 -0.659 11.956 1.00 87.44 183 GLY A CA 1
ATOM 1361 C C . GLY A 1 183 ? 11.964 -1.410 11.144 1.00 87.44 183 GLY A C 1
ATOM 1362 O O . GLY A 1 183 ? 13.123 -1.449 11.551 1.00 87.44 183 GLY A O 1
ATOM 1363 N N . LEU A 1 184 ? 11.590 -2.001 10.004 1.00 92.88 184 LEU A N 1
ATOM 1364 C CA . LEU A 1 184 ? 12.499 -2.717 9.117 1.00 92.88 184 LEU A CA 1
ATOM 1365 C C . LEU A 1 184 ? 12.558 -2.084 7.725 1.00 92.88 184 LEU A C 1
ATOM 1367 O O . LEU A 1 184 ? 11.661 -1.369 7.273 1.00 92.88 184 LEU A O 1
ATOM 1371 N N . CYS A 1 185 ? 13.656 -2.385 7.041 1.00 94.56 185 CYS A N 1
ATOM 1372 C CA . CYS A 1 185 ? 13.923 -1.960 5.680 1.00 94.56 185 CYS A CA 1
ATOM 1373 C C . CYS A 1 185 ? 13.848 -3.149 4.726 1.00 94.56 185 CYS A C 1
ATOM 1375 O O . CYS A 1 185 ? 14.498 -4.169 4.949 1.00 94.56 185 CYS A O 1
ATOM 1377 N N . HIS A 1 186 ? 13.075 -3.005 3.654 1.00 96.06 186 HIS A N 1
ATOM 1378 C CA . HIS A 1 186 ? 12.790 -4.075 2.703 1.00 96.06 186 HIS A CA 1
ATOM 1379 C C . HIS A 1 186 ? 13.298 -3.731 1.306 1.00 96.06 186 HIS A C 1
ATOM 1381 O O . HIS A 1 186 ? 13.245 -2.584 0.868 1.00 96.06 186 HIS A O 1
ATOM 1387 N N . SER A 1 187 ? 13.742 -4.745 0.570 1.00 95.44 187 SER A N 1
ATOM 1388 C CA . SER A 1 187 ? 13.943 -4.635 -0.873 1.00 95.44 187 SER A CA 1
ATOM 1389 C C . SER A 1 187 ? 12.857 -5.445 -1.564 1.00 95.44 187 SER A C 1
ATOM 1391 O O . SER A 1 187 ? 12.676 -6.616 -1.238 1.00 95.44 187 SER A O 1
ATOM 1393 N N . LEU A 1 188 ? 12.108 -4.823 -2.472 1.00 95.25 188 LEU A N 1
ATOM 1394 C CA . LEU A 1 188 ? 11.059 -5.473 -3.254 1.00 95.25 188 LEU A CA 1
ATOM 1395 C C . LEU A 1 188 ? 11.460 -5.481 -4.729 1.00 95.25 188 LEU A C 1
ATOM 1397 O O . LEU A 1 188 ? 11.801 -4.445 -5.303 1.00 95.25 188 LEU A O 1
ATOM 1401 N N . GLU A 1 189 ? 11.438 -6.660 -5.336 1.00 94.81 189 GLU A N 1
ATOM 1402 C CA . GLU A 1 189 ? 11.778 -6.869 -6.741 1.00 94.81 189 GLU A CA 1
ATOM 1403 C C . GLU A 1 189 ? 10.511 -6.798 -7.590 1.00 94.81 189 GLU A C 1
ATOM 1405 O O . GLU A 1 189 ? 9.567 -7.556 -7.373 1.00 94.81 189 GLU A O 1
ATOM 1410 N N . LEU A 1 190 ? 10.489 -5.878 -8.551 1.00 94.75 190 LEU A N 1
ATOM 1411 C CA . LEU A 1 190 ? 9.346 -5.601 -9.407 1.00 94.75 190 LEU A CA 1
ATOM 1412 C C . LEU A 1 190 ? 9.581 -6.107 -10.830 1.00 94.75 190 LEU A C 1
ATOM 1414 O O . LEU A 1 190 ? 10.638 -5.885 -11.422 1.00 94.75 190 LEU A O 1
ATOM 1418 N N . ALA A 1 191 ? 8.535 -6.683 -11.414 1.00 93.25 191 ALA A N 1
ATOM 1419 C CA . ALA A 1 191 ? 8.422 -6.940 -12.841 1.00 93.25 191 ALA A CA 1
ATOM 1420 C C . ALA A 1 191 ? 7.089 -6.419 -13.382 1.00 93.25 191 ALA A C 1
ATOM 1422 O O . ALA A 1 191 ? 6.087 -6.341 -12.674 1.00 93.25 191 ALA A O 1
ATOM 1423 N N . TYR A 1 192 ? 7.077 -6.070 -14.664 1.00 91.50 192 TYR A N 1
ATOM 1424 C CA . TYR A 1 192 ? 5.824 -5.852 -15.383 1.00 91.50 192 TYR A CA 1
ATOM 1425 C C . TYR A 1 192 ? 5.062 -7.184 -15.533 1.00 91.50 192 TYR A C 1
ATOM 1427 O O . TYR A 1 192 ? 5.727 -8.226 -15.582 1.00 91.50 192 TYR A O 1
ATOM 1435 N N . PRO A 1 193 ? 3.717 -7.159 -15.594 1.00 87.38 193 PRO A N 1
ATOM 1436 C CA . PRO A 1 193 ? 2.910 -8.347 -15.868 1.00 87.38 193 PRO A CA 1
ATOM 1437 C C . PRO A 1 193 ? 3.223 -8.992 -17.223 1.00 87.38 193 PRO A C 1
ATOM 1439 O O . PRO A 1 193 ? 3.745 -8.293 -18.131 1.00 87.38 193 PRO A O 1
#

Secondary structure (DSSP, 8-state):
-------------------HHHHHHHS-THHHHTT-EEEEPPTT--HHHHHHHTT--HHHHHHHHT-SS---TT-EEEEPP--TTTS---GGG-EEEEEE--TTS--PPSEEEEEEETTS-EEEEEEE-TT-SEEEEEEEE---SSEEEEEEEEESSTT----EEEEETTPPTTSS-EEEETT-EEEEEEE--

Foldseek 3Di:
DDDDDDDDDDDPDDDDLDDPVVVVVPDDPVLVVQVKDKDAAAPPDALVLVCLQQVHASVVQCVVQVHPRDDDGRDITTHGHNPLDPDPPDQLQKEKEKEFAPPPPAADDFFKKWKGFPSGRTQDMDTDHGPHGMRPMDGRGRPNDQKTWIWMWTDNDYPDDDTFTWQWPPPDPPDRTHMIGRSYYYYTHTDGD

Sequence (193 aa):
MASSANSVIGAPQTSVTPALSEVKAAVSPALYATGSAIYVVQPDDTLYRIASRHNTTMEALDQINQLNSTISVGQVLVIPPVEWRTMAVPTDQYACAQFSFHQGGRSAQAGIYALHDVTGGQIAAWSAPAGAMASGWIYDLPVIFASVHVRVLFYPRYGGGTAVEMNILNHAPDTSAGWLTRGLCHSLELAYP

pLDDT: mean 78.55, std 19.67, range [29.09, 97.31]

Radius of gyration: 23.25 Å; chains: 1; bounding box: 75×40×66 Å